Protein AF-A0A836UAB1-F1 (afdb_monomer)

Nearest PDB structures (foldseek):
  6e8r-assembly2_B  TM=7.193E-01  e=2.916E+00  Homo sapiens
  5w68-assembly1_A  TM=2.173E-01  e=2.007E+00  Escherichia coli O127:H6 str. E2348/69
  5zdh-assembly1_A  TM=1.529E-01  e=1.537E+00  Escherichia coli ETEC H10407

Foldseek 3Di:
DVVVVVVPPPPDPDDPQPPPPDPDDPPVVVVVLQPDQAAFDWDDPVSPDIDTDPPPDHLDGADDPPDQQNRHKAWDPWDDDPFKIKIKMKGWDDDPVDPPDTRIDIDIDIATVLGSAWDWDDPPDQKDKDKDQKDFQPQFFWKWWQKAAEPFKWKFKFWAANPPRHTDPLGHSVQWDIHHHGDGTPTIDRPPGHSNPRPDRITMMMIMIGDDVHIMTTRDMDTHHPPDD

pLDDT: mean 79.19, std 23.39, range [22.64, 98.62]

Sequence (229 aa):
VVLEHLRLREQFGVAIGTMQAVQHKAADMAIRMEGMRGFVAAMSRDGENFVYIEPGAEVIRRGASGEWDSDSIAPSVPLVDENEIKIYYSGYRFSRTKRIEGERACGLATVRLDGFTYMTVEDDRKQGSVTTIPVVRGDATELHVNASCVKGSRIDVELIDSKSGQTLPGFSREECTPITSDSLGHRVRWGKRALGDVPNASFQIHFHLANGREAPRLYSFGFRTANDK

Mean predicted aligned error: 1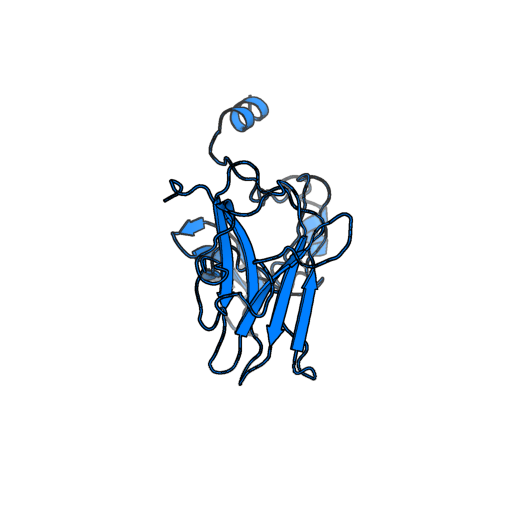0.61 Å

Radius of gyration: 21.73 Å; Cα contacts (8 Å, |Δi|>4): 447; chains: 1; bounding box: 49×54×64 Å

Solvent-accessible surface area (backbone atoms only — not comparable to full-atom values): 13356 Å² total; per-residue (Å²): 110,72,73,59,61,67,71,69,65,91,80,65,101,60,94,69,74,79,88,74,83,75,95,80,60,85,74,67,50,65,73,53,54,83,70,59,67,53,42,67,50,66,49,49,92,81,80,76,62,72,46,67,51,63,84,88,48,54,79,47,67,47,40,59,93,87,37,55,24,34,67,40,72,49,71,52,78,73,40,81,54,97,66,30,31,40,30,42,26,41,22,28,22,75,41,94,86,40,98,87,50,58,47,74,51,75,52,76,48,76,41,51,56,70,45,93,55,63,51,62,49,58,92,92,49,63,59,40,70,53,67,52,69,74,44,70,54,77,83,31,34,39,39,30,32,20,31,40,20,43,75,73,8,29,40,28,51,25,37,26,34,69,85,79,72,40,68,38,88,74,28,35,49,89,42,23,60,65,44,50,49,70,42,77,58,44,72,54,32,23,72,95,41,43,51,57,71,51,89,60,59,53,30,19,50,35,41,39,38,32,45,36,85,47,62,25,37,45,40,48,70,49,73,33,44,95,79,73,124

Secondary structure (DSSP, 8-state):
-HHHHHHT----SS-----------TTTHHHHGGG--EE-EEE-SSSSS-EEESTT--SEEPPPTTSTTSSEEEE---EEETTEEEEEEEEEEE-SS-SS-EEEEEEEEEEETT-S--B---TT-SEEEEEPSPEE-TT--EEEEEEE--TT-EEEEEEE-TTT-PBPTT-STTTBPPB-S-EEEEE--BTTB-GGG-S-SEEEEEEEEE-SSS--EEEEEEEE-TT--

Structure (mmCIF, N/CA/C/O backbone):
data_AF-A0A836UAB1-F1
#
_entry.id   AF-A0A836UAB1-F1
#
loop_
_atom_site.group_PDB
_atom_site.id
_atom_site.type_symbol
_atom_site.label_atom_id
_atom_site.label_alt_id
_atom_site.label_comp_id
_atom_site.label_asym_id
_atom_site.label_entity_id
_atom_site.label_seq_id
_atom_site.pdbx_PDB_ins_code
_atom_site.Cartn_x
_atom_site.Cartn_y
_atom_site.Cartn_z
_atom_site.occupancy
_atom_site.B_iso_or_equiv
_atom_site.auth_seq_id
_atom_site.auth_comp_id
_atom_site.auth_asym_id
_atom_site.auth_atom_id
_atom_site.pdbx_PDB_model_num
ATOM 1 N N . VAL A 1 1 ? 7.643 33.790 -13.554 1.00 41.16 1 VAL A N 1
ATOM 2 C CA . VAL A 1 1 ? 6.629 33.266 -14.501 1.00 41.16 1 VAL A CA 1
ATOM 3 C C . VAL A 1 1 ? 6.458 31.748 -14.383 1.00 41.16 1 VAL A C 1
ATOM 5 O O . VAL A 1 1 ? 5.354 31.324 -14.090 1.00 41.16 1 VAL A O 1
ATOM 8 N N . VAL A 1 2 ? 7.516 30.923 -14.477 1.00 28.17 2 VAL A N 1
ATOM 9 C CA . VAL A 1 2 ? 7.407 29.453 -14.265 1.00 28.17 2 VAL A CA 1
ATOM 10 C C . VAL A 1 2 ? 7.064 29.078 -12.811 1.00 28.17 2 VAL A C 1
ATOM 12 O O . VAL A 1 2 ? 6.201 28.237 -12.585 1.00 28.17 2 VAL A O 1
ATOM 15 N N . LEU A 1 3 ? 7.661 29.760 -11.823 1.00 28.00 3 LEU A N 1
ATOM 16 C CA . LEU A 1 3 ? 7.366 29.529 -10.398 1.00 28.00 3 LEU A CA 1
ATOM 17 C C . LEU A 1 3 ? 5.927 29.901 -9.990 1.00 28.00 3 LEU A C 1
ATOM 19 O O . LEU A 1 3 ? 5.364 29.270 -9.103 1.00 28.00 3 LEU A O 1
ATOM 23 N N . GLU A 1 4 ? 5.317 30.901 -10.635 1.00 26.64 4 GLU A N 1
ATOM 24 C CA . GLU A 1 4 ? 3.911 31.258 -10.378 1.00 26.64 4 GLU A CA 1
ATOM 25 C C . GLU A 1 4 ? 2.939 30.270 -11.024 1.00 26.64 4 GLU A C 1
ATOM 27 O O . GLU A 1 4 ? 1.881 29.999 -10.464 1.00 26.64 4 GLU A O 1
ATOM 32 N N . HIS A 1 5 ? 3.315 29.665 -12.155 1.00 29.92 5 HIS A N 1
ATOM 33 C CA . HIS A 1 5 ? 2.482 28.670 -12.829 1.00 29.92 5 HIS A CA 1
ATOM 34 C C . HIS A 1 5 ? 2.371 27.355 -12.035 1.00 29.92 5 HIS A C 1
ATOM 36 O O . HIS A 1 5 ? 1.349 26.677 -12.107 1.00 29.92 5 HIS A O 1
ATOM 42 N N . LEU A 1 6 ? 3.390 27.019 -11.232 1.00 31.11 6 LEU A N 1
ATOM 43 C CA . LEU A 1 6 ? 3.369 25.867 -10.319 1.00 31.11 6 LEU A CA 1
ATOM 44 C C . LEU A 1 6 ? 2.514 26.110 -9.067 1.00 31.11 6 LEU A C 1
ATOM 46 O O . LEU A 1 6 ? 1.975 25.162 -8.508 1.00 31.11 6 LEU A O 1
ATOM 50 N N . ARG A 1 7 ? 2.344 27.371 -8.646 1.00 28.53 7 ARG A N 1
ATOM 51 C CA . ARG A 1 7 ? 1.550 27.736 -7.459 1.00 28.53 7 ARG A CA 1
ATOM 52 C C . ARG A 1 7 ? 0.036 27.678 -7.675 1.00 28.53 7 ARG A C 1
ATOM 54 O O . ARG A 1 7 ? -0.698 27.650 -6.698 1.00 28.53 7 ARG A O 1
ATOM 61 N N . LEU A 1 8 ? -0.425 27.677 -8.927 1.00 27.53 8 LEU A N 1
ATOM 62 C CA . LEU A 1 8 ? -1.844 27.807 -9.288 1.00 27.53 8 LEU A CA 1
ATOM 63 C C . LEU A 1 8 ? -2.537 26.487 -9.656 1.00 27.53 8 LEU A C 1
ATOM 65 O O . LEU A 1 8 ? -3.724 26.498 -9.971 1.00 27.53 8 LEU A O 1
ATOM 69 N N . ARG A 1 9 ? -1.844 25.342 -9.612 1.00 27.33 9 ARG A N 1
ATOM 70 C CA . ARG A 1 9 ? -2.498 24.035 -9.769 1.00 27.33 9 ARG A CA 1
ATOM 71 C C . ARG A 1 9 ? -2.871 23.457 -8.407 1.00 27.33 9 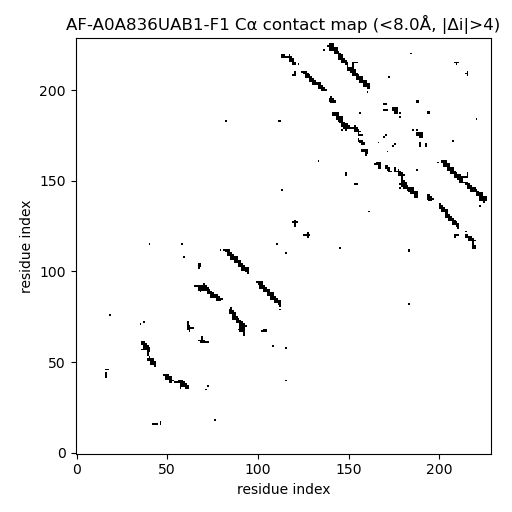ARG A C 1
ATOM 73 O O . ARG A 1 9 ? -2.182 22.586 -7.885 1.00 27.33 9 ARG A O 1
ATOM 80 N N . GLU A 1 10 ? -4.003 23.907 -7.870 1.00 31.11 10 GLU A N 1
ATOM 81 C CA . GLU A 1 10 ? -4.783 23.150 -6.880 1.00 31.11 10 GLU A CA 1
ATOM 82 C C . GLU A 1 10 ? -5.343 21.875 -7.538 1.00 31.11 10 GLU A C 1
ATOM 84 O O . GLU A 1 10 ? -6.523 21.791 -7.864 1.00 31.11 10 GLU A O 1
ATOM 89 N N . GLN A 1 11 ? -4.485 20.892 -7.823 1.00 29.98 11 GLN A N 1
ATOM 90 C CA . GLN A 1 11 ? -4.919 19.626 -8.428 1.00 29.98 11 GLN A CA 1
ATOM 91 C C . GLN A 1 11 ? -4.662 18.403 -7.542 1.00 29.98 11 GLN A C 1
ATOM 93 O O . GLN A 1 11 ? -5.080 17.307 -7.893 1.00 29.98 11 GLN A O 1
ATOM 98 N N . PHE A 1 12 ? -4.051 18.577 -6.366 1.00 28.56 12 PHE A N 1
ATOM 99 C CA . PHE A 1 12 ? -3.804 17.481 -5.432 1.00 28.56 12 PHE A CA 1
ATOM 100 C C . PHE A 1 12 ? -4.002 17.955 -3.988 1.00 28.56 12 PHE A C 1
ATOM 102 O O . PHE A 1 12 ? -3.128 18.584 -3.400 1.00 28.56 12 PHE A O 1
ATOM 109 N N . GLY A 1 13 ? -5.167 17.645 -3.413 1.00 25.42 13 GLY A N 1
ATOM 110 C CA . GLY A 1 13 ? -5.468 17.831 -1.985 1.00 25.42 13 GLY A CA 1
ATOM 111 C C . GLY A 1 13 ? -4.836 16.773 -1.070 1.00 25.42 13 GLY A C 1
ATOM 112 O O . GLY A 1 13 ? -5.111 16.751 0.123 1.00 25.42 13 GLY A O 1
ATOM 113 N N . VAL A 1 14 ? -3.989 15.892 -1.610 1.00 29.84 14 VAL A N 1
ATOM 114 C CA . VAL A 1 14 ? -3.218 14.891 -0.865 1.00 29.84 14 VAL A CA 1
ATOM 115 C C . VAL A 1 14 ? -1.846 14.797 -1.524 1.00 29.84 14 VAL A C 1
ATOM 117 O O . VAL A 1 14 ? -1.751 14.640 -2.741 1.00 29.84 14 VAL A O 1
ATOM 120 N N . ALA A 1 15 ? -0.777 14.931 -0.738 1.00 22.64 15 ALA A N 1
ATOM 121 C CA . ALA A 1 15 ? 0.592 14.849 -1.229 1.00 22.64 15 ALA A CA 1
ATOM 122 C C . ALA A 1 15 ? 0.911 13.419 -1.698 1.00 22.64 15 ALA A C 1
ATOM 124 O O . ALA A 1 15 ? 1.360 12.581 -0.921 1.00 22.64 15 ALA A O 1
ATOM 125 N N . ILE A 1 16 ? 0.698 13.148 -2.985 1.00 32.75 16 ILE A N 1
ATOM 126 C CA . ILE A 1 16 ? 1.397 12.080 -3.697 1.00 32.75 16 ILE A CA 1
ATOM 127 C C . ILE A 1 16 ? 2.640 12.743 -4.284 1.00 32.75 16 ILE A C 1
ATOM 129 O O . ILE A 1 16 ? 2.533 13.647 -5.112 1.00 32.75 16 ILE A O 1
ATOM 133 N N . GLY A 1 17 ? 3.812 12.353 -3.776 1.00 28.09 17 GLY A N 1
ATOM 134 C CA . GLY A 1 17 ? 5.100 12.944 -4.126 1.00 28.09 17 GLY A CA 1
ATOM 135 C C . GLY A 1 17 ? 5.254 13.112 -5.635 1.00 28.09 17 GLY A C 1
ATOM 136 O O . GLY A 1 17 ? 5.236 12.145 -6.394 1.00 28.09 17 GLY A O 1
ATOM 137 N N . THR A 1 18 ? 5.397 14.359 -6.075 1.00 30.39 18 THR A N 1
ATOM 138 C CA . THR A 1 18 ? 5.663 14.697 -7.468 1.00 30.39 18 THR A CA 1
ATOM 139 C C . THR A 1 18 ? 6.991 14.079 -7.883 1.00 30.39 18 THR A C 1
ATOM 141 O O . THR A 1 18 ? 8.057 14.518 -7.451 1.00 30.39 18 THR A O 1
ATOM 144 N N . MET A 1 19 ? 6.935 13.070 -8.748 1.00 35.69 19 MET A N 1
ATOM 145 C CA . MET A 1 19 ? 8.097 12.502 -9.425 1.00 35.69 19 MET A CA 1
ATOM 146 C C . MET A 1 19 ? 8.583 13.499 -10.496 1.00 35.69 19 MET A C 1
ATOM 148 O O . MET A 1 19 ? 8.373 13.313 -11.690 1.00 35.69 19 MET A O 1
ATOM 152 N N . GLN A 1 20 ? 9.196 14.606 -10.067 1.00 28.48 20 GLN A N 1
ATOM 153 C CA . GLN A 1 20 ? 9.968 15.508 -10.926 1.00 28.48 20 GLN A CA 1
ATOM 154 C C . GLN A 1 20 ? 11.458 15.254 -10.689 1.00 28.48 20 GLN A C 1
ATOM 156 O O . GLN A 1 20 ? 12.123 15.926 -9.904 1.00 28.48 20 GLN A O 1
ATOM 161 N N . ALA A 1 21 ? 11.997 14.261 -11.393 1.00 32.16 21 ALA A N 1
ATOM 162 C CA . ALA A 1 21 ? 13.435 14.074 -11.498 1.00 32.16 21 ALA A CA 1
ATOM 163 C C . ALA A 1 21 ? 14.036 15.189 -12.378 1.00 32.16 21 ALA A C 1
ATOM 165 O O . ALA A 1 21 ? 14.015 15.126 -13.602 1.00 32.16 21 ALA A O 1
ATOM 166 N N . VAL A 1 22 ? 14.506 16.244 -11.710 1.00 28.28 22 VAL A N 1
ATOM 167 C CA . VAL A 1 22 ? 15.706 17.050 -11.998 1.00 28.28 22 VAL A CA 1
ATOM 168 C C . VAL A 1 22 ? 16.106 17.167 -13.480 1.00 28.28 22 VAL A C 1
ATOM 170 O O . VAL A 1 22 ? 16.856 16.355 -14.014 1.00 28.28 22 VAL A O 1
ATOM 173 N N . GLN A 1 23 ? 15.723 18.278 -14.115 1.00 26.09 23 GLN A N 1
ATOM 174 C CA . GLN A 1 23 ? 16.157 18.662 -15.467 1.00 26.09 23 GLN A CA 1
ATOM 175 C C . GLN A 1 23 ? 17.509 19.417 -15.500 1.00 26.09 23 GLN A C 1
ATOM 177 O O . GLN A 1 23 ? 17.819 20.096 -16.475 1.00 26.09 23 GLN A O 1
ATOM 182 N N . HIS A 1 24 ? 18.352 19.314 -14.466 1.00 26.22 24 HIS A N 1
ATOM 183 C CA . HIS A 1 24 ? 19.631 20.034 -14.419 1.00 26.22 24 HIS A CA 1
ATOM 184 C C . HIS A 1 24 ? 20.800 19.153 -13.969 1.00 26.22 24 HIS A C 1
ATOM 186 O O . HIS A 1 24 ? 21.141 19.123 -12.792 1.00 26.22 24 HIS A O 1
ATOM 192 N N . LYS A 1 25 ? 21.423 18.469 -14.941 1.00 26.11 25 LYS A N 1
ATOM 193 C CA . LYS A 1 25 ? 22.886 18.337 -15.155 1.00 26.11 25 LYS A CA 1
ATOM 194 C C . LYS A 1 25 ? 23.148 17.276 -16.234 1.00 26.11 25 LYS A C 1
ATOM 196 O O . LYS A 1 25 ? 23.462 16.125 -15.954 1.00 26.11 25 LYS A O 1
ATOM 201 N N . ALA A 1 26 ? 23.033 17.687 -17.495 1.00 26.45 26 ALA A N 1
ATOM 202 C CA . ALA A 1 26 ? 23.191 16.814 -18.662 1.00 26.45 26 ALA A CA 1
ATOM 203 C C . ALA A 1 26 ? 24.612 16.229 -18.851 1.00 26.45 26 ALA A C 1
ATOM 205 O O . ALA A 1 26 ? 24.790 15.348 -19.683 1.00 26.45 26 ALA A O 1
ATOM 206 N N . ALA A 1 27 ? 25.616 16.674 -18.085 1.00 23.11 27 ALA A N 1
ATOM 207 C CA . ALA A 1 27 ? 26.994 16.189 -18.210 1.00 23.11 27 ALA A CA 1
ATOM 208 C C . ALA A 1 27 ? 27.331 15.005 -17.274 1.00 23.11 27 ALA A C 1
ATOM 210 O O . ALA A 1 27 ? 28.049 14.103 -17.690 1.00 23.11 27 ALA A O 1
ATOM 211 N N . ASP A 1 28 ? 26.758 14.939 -16.064 1.00 24.94 28 ASP A N 1
ATOM 212 C CA . ASP A 1 28 ? 27.013 13.829 -15.119 1.00 24.94 28 ASP A CA 1
ATOM 213 C C . ASP A 1 28 ? 26.160 12.577 -15.422 1.00 24.94 28 ASP A C 1
ATOM 215 O O . ASP A 1 28 ? 26.508 11.462 -15.031 1.00 24.94 28 ASP A O 1
ATOM 219 N N . MET A 1 29 ? 25.048 12.730 -16.154 1.00 28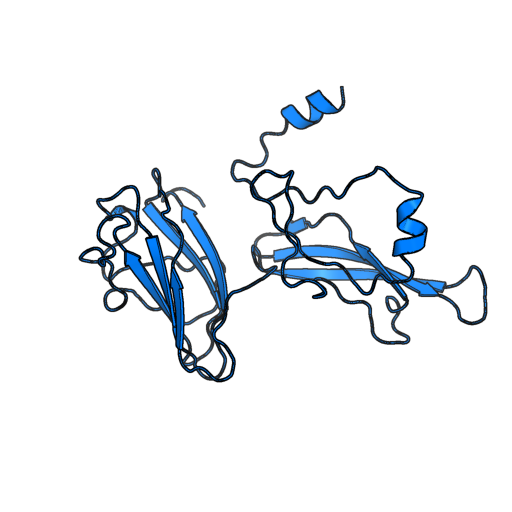.94 29 MET A N 1
ATOM 220 C CA . MET A 1 29 ? 24.185 11.613 -16.573 1.00 28.94 29 MET A CA 1
ATOM 221 C C . MET A 1 29 ? 24.860 10.676 -17.583 1.00 28.94 29 MET A C 1
ATOM 223 O O . MET A 1 29 ? 24.577 9.481 -17.569 1.00 28.94 29 MET A O 1
ATOM 227 N N . ALA A 1 30 ? 25.771 11.181 -18.420 1.00 25.39 30 ALA A N 1
ATOM 228 C CA . ALA A 1 30 ? 26.419 10.378 -19.458 1.00 25.39 30 ALA A CA 1
ATOM 229 C C . ALA A 1 30 ? 27.328 9.277 -18.877 1.00 25.39 30 ALA A C 1
ATOM 231 O O . ALA A 1 30 ? 27.351 8.170 -19.400 1.00 25.39 30 ALA A O 1
ATOM 232 N N . ILE A 1 31 ? 28.009 9.543 -17.754 1.00 25.81 31 ILE A N 1
ATOM 233 C CA . ILE A 1 31 ? 28.887 8.566 -17.079 1.00 25.81 31 ILE A CA 1
ATOM 234 C C . ILE A 1 31 ? 28.069 7.585 -16.216 1.00 25.81 31 ILE A C 1
ATOM 236 O O . ILE A 1 31 ? 28.457 6.437 -16.024 1.00 25.81 31 ILE A O 1
ATOM 240 N N . ARG A 1 32 ? 26.890 7.997 -15.726 1.00 29.72 32 ARG A N 1
ATOM 241 C CA . ARG A 1 32 ? 25.986 7.139 -14.934 1.00 29.72 32 ARG A CA 1
ATOM 242 C C . ARG A 1 32 ? 25.094 6.220 -15.780 1.00 29.72 32 ARG A C 1
ATOM 244 O O . ARG A 1 32 ? 24.622 5.210 -15.263 1.00 29.72 32 ARG A O 1
ATOM 251 N N . MET A 1 33 ? 24.881 6.540 -17.058 1.00 34.22 33 MET A N 1
ATOM 252 C CA . MET A 1 33 ? 24.067 5.738 -17.984 1.00 34.22 33 MET A CA 1
ATOM 253 C C . MET A 1 33 ? 24.680 4.370 -18.314 1.00 34.22 33 MET A C 1
ATOM 255 O O . MET A 1 33 ? 23.926 3.422 -18.517 1.00 34.22 33 MET A O 1
ATOM 259 N N . GLU A 1 34 ? 26.009 4.218 -18.291 1.00 32.50 34 GLU A N 1
ATOM 260 C CA . GLU A 1 34 ? 26.671 2.926 -18.563 1.00 32.50 34 GLU A CA 1
ATOM 261 C C . GLU A 1 34 ? 26.379 1.847 -17.497 1.00 32.50 34 GLU A C 1
ATOM 263 O O . GLU A 1 34 ? 26.563 0.658 -17.753 1.00 32.50 34 GLU A O 1
ATOM 268 N N . GLY A 1 35 ? 25.869 2.237 -16.321 1.00 40.22 35 GLY A N 1
ATOM 269 C CA . GLY A 1 35 ? 25.492 1.332 -15.229 1.00 40.22 35 GLY A CA 1
ATOM 270 C C . GLY A 1 35 ? 23.990 1.248 -14.937 1.00 40.22 35 GLY A C 1
ATOM 271 O O . GLY A 1 35 ? 23.605 0.542 -14.004 1.00 40.22 35 GLY A O 1
ATOM 272 N N . MET A 1 36 ? 23.134 1.956 -15.683 1.00 50.91 36 MET A N 1
ATOM 273 C CA . MET A 1 36 ? 21.687 1.945 -15.443 1.00 50.91 36 MET A CA 1
ATOM 274 C C . MET A 1 36 ? 21.066 0.617 -15.897 1.00 50.91 36 MET A C 1
ATOM 276 O O . MET A 1 36 ? 20.987 0.306 -17.089 1.00 50.91 36 MET A O 1
ATOM 280 N N . ARG A 1 37 ? 20.625 -0.181 -14.922 1.00 55.53 37 ARG A N 1
ATOM 281 C CA . ARG A 1 37 ? 20.004 -1.493 -15.152 1.00 55.53 37 ARG A CA 1
ATOM 282 C C . ARG A 1 37 ? 18.463 -1.434 -15.210 1.00 55.53 37 ARG A C 1
ATOM 284 O O . ARG A 1 37 ? 17.867 -2.220 -15.937 1.00 55.53 37 ARG A O 1
ATOM 291 N N . GLY A 1 38 ? 17.842 -0.408 -14.615 1.00 60.00 38 GLY A N 1
ATOM 292 C CA . GLY A 1 38 ? 16.401 -0.132 -14.699 1.00 60.00 38 GLY A CA 1
ATOM 293 C C . GLY A 1 38 ? 15.983 1.130 -13.929 1.00 60.00 38 GLY A C 1
ATOM 294 O O . GLY A 1 38 ? 16.838 1.916 -13.508 1.00 60.00 38 GLY A O 1
ATOM 295 N N . PHE A 1 39 ? 14.674 1.337 -13.751 1.00 72.25 39 PHE A N 1
ATOM 296 C CA . PHE A 1 39 ? 14.121 2.439 -12.941 1.00 72.25 39 PHE A CA 1
ATOM 297 C C . PHE A 1 39 ? 13.979 2.037 -11.482 1.00 72.25 39 PHE A C 1
ATOM 299 O O . PHE A 1 39 ? 13.521 0.942 -11.218 1.00 72.25 39 PHE A O 1
ATOM 306 N N . VAL A 1 40 ? 14.318 2.913 -10.539 1.00 74.69 40 VAL A N 1
ATOM 307 C CA . VAL A 1 40 ? 14.286 2.622 -9.092 1.00 74.69 40 VAL A CA 1
ATOM 308 C C . VAL A 1 40 ? 13.269 3.509 -8.371 1.00 74.69 40 VAL A C 1
ATOM 310 O O . VAL A 1 40 ? 12.933 4.589 -8.860 1.00 74.69 40 VAL A O 1
ATOM 313 N N . ALA A 1 41 ? 12.796 3.076 -7.201 1.00 77.44 41 ALA A N 1
ATOM 314 C CA . ALA A 1 41 ? 11.876 3.845 -6.365 1.00 77.44 41 ALA A CA 1
ATOM 315 C C . ALA A 1 41 ? 12.617 4.625 -5.266 1.00 77.44 41 ALA A C 1
ATOM 317 O O . ALA A 1 41 ? 13.557 4.127 -4.644 1.00 77.44 41 ALA A O 1
ATOM 318 N N . ALA A 1 42 ? 12.158 5.844 -4.986 1.00 75.38 42 ALA A N 1
ATOM 319 C CA . ALA A 1 42 ? 12.591 6.635 -3.840 1.00 75.38 42 ALA A CA 1
ATOM 320 C C . ALA A 1 42 ? 11.395 7.368 -3.224 1.00 75.38 42 ALA A C 1
ATOM 322 O O . ALA A 1 42 ? 10.475 7.769 -3.936 1.00 75.38 42 ALA A O 1
ATOM 323 N N . MET A 1 43 ? 11.415 7.549 -1.906 1.00 72.75 43 MET A N 1
ATOM 324 C CA . MET A 1 43 ? 10.355 8.205 -1.141 1.00 72.75 43 MET A CA 1
ATOM 325 C C . MET A 1 43 ? 10.888 9.459 -0.454 1.00 72.75 43 MET A C 1
ATOM 327 O O . MET A 1 43 ? 12.005 9.467 0.062 1.00 72.75 43 MET A O 1
ATOM 331 N N . SER A 1 44 ? 10.055 10.494 -0.398 1.00 66.56 44 SER A N 1
ATOM 332 C CA . SER A 1 44 ? 10.286 11.707 0.379 1.00 66.56 44 SER A CA 1
ATOM 333 C C . SER A 1 44 ? 8.982 12.155 1.040 1.00 66.56 44 SER A C 1
ATOM 335 O O . SER A 1 44 ? 7.905 11.937 0.487 1.00 66.56 44 SER A O 1
ATOM 337 N N . ARG A 1 45 ? 9.078 12.762 2.229 1.00 69.62 45 ARG A N 1
ATOM 338 C CA . ARG A 1 45 ? 7.931 13.378 2.923 1.00 69.62 45 ARG A CA 1
ATOM 339 C C . ARG A 1 45 ? 7.859 14.891 2.730 1.00 69.62 45 ARG A C 1
ATOM 341 O O . ARG A 1 45 ? 6.793 15.462 2.910 1.00 69.62 45 ARG A O 1
ATOM 348 N N . ASP A 1 46 ? 8.984 15.522 2.411 1.00 73.44 46 ASP A N 1
ATOM 349 C CA . ASP A 1 46 ? 9.122 16.971 2.230 1.00 73.44 46 ASP A CA 1
ATOM 350 C C . ASP A 1 46 ? 9.320 17.365 0.758 1.00 73.44 46 ASP A C 1
ATOM 352 O O . ASP A 1 46 ? 9.276 18.543 0.424 1.00 73.44 46 ASP A O 1
ATOM 356 N N . GLY A 1 47 ? 9.508 16.387 -0.131 1.00 71.00 47 GLY A N 1
ATOM 357 C CA . GLY A 1 47 ? 9.822 16.615 -1.539 1.00 71.00 47 GLY A CA 1
ATOM 358 C C . GLY A 1 47 ? 11.268 17.055 -1.786 1.00 71.00 47 GLY A C 1
ATOM 359 O O . GLY A 1 47 ? 11.620 17.317 -2.934 1.00 71.00 47 GLY A O 1
ATOM 360 N N . GLU A 1 48 ? 12.106 17.113 -0.750 1.00 69.69 48 GLU A N 1
ATOM 361 C CA . GLU A 1 48 ? 13.497 17.574 -0.819 1.00 69.69 48 GLU A CA 1
ATOM 362 C C . GLU A 1 48 ? 14.475 16.443 -0.480 1.00 69.69 48 GLU A C 1
ATOM 364 O O . GLU A 1 48 ? 15.453 16.214 -1.193 1.00 69.69 48 GLU A O 1
ATOM 369 N N . ASN A 1 49 ? 14.186 15.688 0.581 1.00 72.50 49 ASN A N 1
ATOM 370 C CA . ASN A 1 49 ? 15.023 14.610 1.087 1.00 72.50 49 ASN A CA 1
ATOM 371 C C . ASN A 1 49 ? 14.452 13.256 0.663 1.00 72.50 49 ASN A C 1
ATOM 373 O O . ASN A 1 49 ? 13.396 12.835 1.141 1.00 72.50 49 ASN A O 1
ATOM 377 N N . PHE A 1 50 ? 15.160 12.567 -0.234 1.00 78.56 50 PHE A N 1
ATOM 378 C CA . PHE A 1 50 ? 14.738 11.285 -0.799 1.00 78.56 50 PHE A CA 1
ATOM 379 C C . PHE A 1 50 ? 15.551 10.116 -0.246 1.00 78.56 50 PHE A C 1
ATOM 381 O O . PHE A 1 50 ? 16.779 10.167 -0.179 1.00 78.56 50 PHE A O 1
ATOM 388 N N . VAL A 1 51 ? 14.855 9.028 0.079 1.00 73.25 51 VAL A N 1
ATOM 389 C CA . VAL A 1 51 ? 15.439 7.742 0.476 1.00 73.25 51 VAL A CA 1
ATOM 390 C C . VAL A 1 51 ? 15.046 6.689 -0.552 1.00 73.25 51 VAL A C 1
ATOM 392 O O . VAL A 1 51 ? 13.865 6.544 -0.865 1.00 73.25 51 VAL A O 1
ATOM 395 N N . TYR A 1 52 ? 16.025 5.954 -1.082 1.00 76.50 52 TYR A N 1
ATOM 396 C CA . TYR A 1 52 ? 15.758 4.841 -1.994 1.00 76.50 52 TYR A CA 1
ATOM 397 C C . TYR A 1 52 ? 15.030 3.708 -1.268 1.00 76.50 52 TYR A C 1
ATOM 399 O O . TYR A 1 52 ? 15.447 3.286 -0.188 1.00 76.50 52 TYR A O 1
ATOM 407 N N . ILE A 1 53 ? 13.963 3.210 -1.886 1.00 73.00 53 ILE A N 1
ATOM 408 C CA . ILE A 1 53 ? 13.237 2.024 -1.434 1.00 73.00 53 ILE A CA 1
ATOM 409 C C . ILE A 1 53 ? 13.887 0.820 -2.107 1.00 73.00 53 ILE A C 1
ATOM 411 O O . ILE A 1 53 ? 14.009 0.813 -3.328 1.00 73.00 53 ILE A O 1
ATOM 415 N N . GLU A 1 54 ? 14.342 -0.148 -1.306 1.00 73.25 54 GLU A N 1
ATOM 416 C CA . GLU A 1 54 ? 15.097 -1.327 -1.761 1.00 73.25 54 GLU A CA 1
ATOM 417 C C . GLU A 1 54 ? 16.207 -0.972 -2.771 1.00 73.25 54 GLU A C 1
ATOM 419 O O . GLU A 1 54 ? 16.079 -1.235 -3.968 1.00 73.25 54 GLU A O 1
ATOM 424 N N . PRO A 1 55 ? 17.312 -0.340 -2.327 1.00 74.44 55 PRO A N 1
ATOM 425 C CA . PRO A 1 55 ? 18.362 0.123 -3.230 1.00 74.44 55 PRO A CA 1
ATOM 426 C C . PRO A 1 55 ? 18.849 -0.977 -4.188 1.00 74.44 55 PRO A C 1
ATOM 428 O O . PRO A 1 55 ? 19.369 -2.004 -3.759 1.00 74.44 55 PRO A O 1
ATOM 431 N N . GLY A 1 56 ? 18.699 -0.736 -5.493 1.00 71.44 56 GLY A N 1
ATOM 432 C CA . GLY A 1 56 ? 19.055 -1.686 -6.554 1.00 71.44 56 GLY A CA 1
ATOM 433 C C . GLY A 1 56 ? 17.888 -2.521 -7.091 1.00 71.44 56 GLY A C 1
ATOM 434 O O . GLY A 1 56 ? 18.050 -3.157 -8.129 1.00 71.44 56 GLY A O 1
ATOM 435 N N . ALA A 1 57 ? 16.718 -2.488 -6.446 1.00 76.81 57 ALA A N 1
ATOM 436 C CA . ALA A 1 57 ? 15.493 -3.049 -6.996 1.00 76.81 57 ALA A CA 1
ATOM 437 C C . ALA A 1 57 ? 14.938 -2.152 -8.110 1.00 76.81 57 ALA A C 1
ATOM 439 O O . ALA A 1 57 ? 14.837 -0.929 -7.983 1.00 76.81 57 ALA A O 1
ATOM 440 N N . GLU A 1 58 ? 14.567 -2.783 -9.217 1.00 80.69 58 GLU A N 1
ATOM 441 C CA . GLU A 1 58 ? 14.062 -2.113 -10.408 1.00 80.69 58 GLU A CA 1
ATOM 442 C C . GLU A 1 58 ? 12.529 -2.189 -10.469 1.00 80.69 58 GLU A C 1
ATOM 444 O O . GLU A 1 58 ? 11.962 -3.279 -10.546 1.00 80.69 58 GLU A O 1
ATOM 449 N N . VAL A 1 59 ? 11.877 -1.025 -10.482 1.00 78.62 59 VAL A N 1
ATOM 450 C CA . VAL A 1 59 ? 10.440 -0.805 -10.719 1.00 78.62 59 VAL A CA 1
ATOM 451 C C . VAL A 1 59 ? 10.052 -1.211 -12.140 1.00 78.62 59 VAL A C 1
ATOM 453 O O . VAL A 1 59 ? 9.033 -1.860 -12.346 1.00 78.62 59 VAL A O 1
ATOM 456 N N . ILE A 1 60 ? 10.875 -0.847 -13.125 1.00 85.44 60 ILE A N 1
ATOM 457 C CA . ILE A 1 60 ? 10.770 -1.339 -14.502 1.00 85.44 60 ILE A CA 1
ATOM 458 C C . ILE A 1 60 ? 12.157 -1.836 -14.881 1.00 85.44 60 ILE A C 1
ATOM 460 O O . ILE A 1 60 ? 13.134 -1.078 -14.832 1.00 85.44 60 ILE A O 1
ATOM 464 N N . ARG A 1 61 ? 12.218 -3.120 -15.227 1.00 87.81 61 ARG A N 1
ATOM 465 C CA . ARG A 1 61 ? 13.442 -3.804 -15.634 1.00 87.81 61 ARG A CA 1
ATOM 466 C C . ARG A 1 61 ? 13.667 -3.630 -17.123 1.00 87.81 61 ARG A C 1
ATOM 468 O O . ARG A 1 61 ? 12.709 -3.521 -17.885 1.00 87.81 61 ARG A O 1
ATOM 475 N N . ARG A 1 62 ? 14.930 -3.649 -17.535 1.00 90.06 62 ARG A N 1
ATOM 476 C CA . ARG A 1 62 ? 15.272 -3.853 -18.946 1.00 90.06 62 ARG A CA 1
ATOM 477 C C . ARG A 1 62 ? 14.847 -5.248 -19.395 1.00 90.06 62 ARG A C 1
ATOM 479 O O . ARG A 1 62 ? 14.848 -6.187 -18.594 1.00 90.06 62 ARG A O 1
ATOM 486 N N . GLY A 1 63 ? 14.558 -5.369 -20.686 1.00 88.75 63 GLY A N 1
ATOM 487 C CA . GLY A 1 63 ? 14.329 -6.662 -21.309 1.00 88.75 63 GLY A CA 1
ATOM 488 C C . GLY A 1 63 ? 15.546 -7.580 -21.216 1.00 88.75 63 GLY A C 1
ATOM 489 O O . GLY A 1 63 ? 16.692 -7.144 -21.029 1.00 88.75 63 GLY A O 1
AT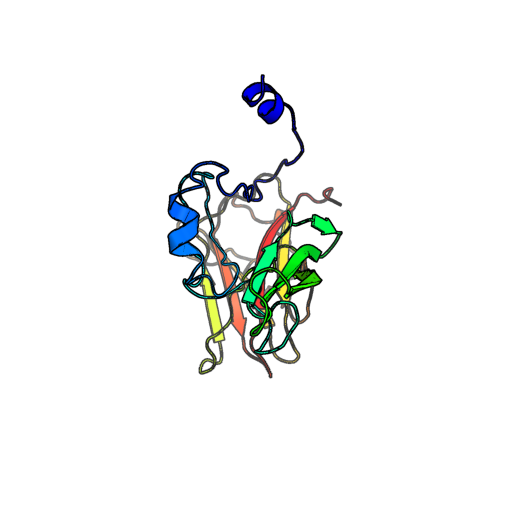OM 490 N N . ALA A 1 64 ? 15.302 -8.876 -21.367 1.00 91.19 64 ALA A N 1
ATOM 491 C CA . ALA A 1 64 ? 16.351 -9.877 -21.483 1.00 91.19 64 ALA A CA 1
ATOM 492 C C . ALA A 1 64 ? 17.236 -9.615 -22.716 1.00 91.19 64 ALA A C 1
ATOM 494 O O . ALA A 1 64 ? 16.881 -8.880 -23.637 1.00 91.19 64 ALA A O 1
ATOM 495 N N . SER A 1 65 ? 18.422 -10.230 -22.762 1.00 89.00 65 SER A N 1
ATOM 496 C CA . SER A 1 65 ? 19.347 -10.029 -23.885 1.00 89.00 65 SER A CA 1
ATOM 497 C C . SER A 1 65 ? 18.682 -10.358 -25.224 1.00 89.00 65 SER A C 1
ATOM 499 O O . SER A 1 65 ? 18.245 -11.485 -25.446 1.00 89.00 65 SER A O 1
ATOM 501 N N . GLY A 1 66 ? 18.655 -9.379 -26.130 1.00 86.62 66 GLY A N 1
ATOM 502 C CA . GLY A 1 66 ? 18.040 -9.527 -27.445 1.00 86.62 66 GLY A CA 1
ATOM 503 C C . GLY A 1 66 ? 16.593 -9.044 -27.524 1.00 86.62 66 GLY A C 1
ATOM 504 O O . GLY A 1 66 ? 16.081 -8.974 -28.636 1.00 86.62 66 GLY A O 1
ATOM 505 N N . GLU A 1 67 ? 15.957 -8.654 -26.424 1.00 91.75 67 GLU A N 1
ATOM 506 C CA . GLU A 1 67 ? 14.663 -7.963 -26.457 1.00 91.75 67 GLU A CA 1
ATOM 507 C C . GLU A 1 67 ? 14.824 -6.497 -26.894 1.00 91.75 67 GLU A C 1
ATOM 509 O O . GLU A 1 67 ? 15.903 -5.913 -26.801 1.00 91.75 67 GLU A O 1
ATOM 514 N N . TRP A 1 68 ? 13.762 -5.897 -27.430 1.00 91.69 68 TRP A N 1
ATOM 515 C CA . TRP A 1 68 ? 13.787 -4.558 -28.037 1.00 91.69 68 TRP A CA 1
ATOM 516 C C . TRP A 1 68 ? 14.148 -3.434 -27.045 1.00 91.69 68 TRP A C 1
ATOM 518 O O . TRP A 1 68 ? 14.605 -2.370 -27.457 1.00 91.69 68 TRP A O 1
ATOM 528 N N . ASP A 1 69 ? 13.973 -3.677 -25.748 1.00 91.19 69 ASP A N 1
ATOM 529 C CA . ASP A 1 69 ? 14.283 -2.800 -24.620 1.00 91.19 69 ASP A CA 1
ATOM 530 C C . ASP A 1 69 ? 15.469 -3.312 -23.778 1.00 91.19 69 ASP A C 1
ATOM 532 O O . ASP A 1 69 ? 15.648 -2.919 -22.620 1.00 91.19 69 ASP A O 1
ATOM 536 N N . SER A 1 70 ? 16.308 -4.184 -24.353 1.00 89.50 70 SER A N 1
ATOM 537 C CA . SER A 1 70 ? 17.376 -4.849 -23.609 1.00 89.50 70 SER A CA 1
ATOM 538 C C . SER A 1 70 ? 18.531 -3.944 -23.226 1.00 89.50 70 SER A C 1
ATOM 540 O O . SER A 1 70 ? 19.236 -4.287 -22.284 1.00 89.50 70 SER A O 1
ATOM 542 N N . ASP A 1 71 ? 18.779 -2.832 -23.927 1.00 86.06 71 ASP A N 1
ATOM 543 C CA . ASP A 1 71 ? 19.988 -2.021 -23.722 1.00 86.06 71 ASP A CA 1
ATOM 544 C C . ASP A 1 71 ? 19.729 -0.713 -22.976 1.00 86.06 71 ASP A C 1
ATOM 546 O O . ASP A 1 71 ? 20.556 -0.284 -22.171 1.00 86.06 71 ASP A O 1
ATOM 550 N N . SER A 1 72 ? 18.582 -0.085 -23.215 1.00 86.06 72 SER A N 1
ATOM 551 C CA . SER A 1 72 ? 18.162 1.129 -22.521 1.00 86.06 72 SER A CA 1
ATOM 552 C C . SER A 1 72 ? 16.645 1.225 -22.498 1.00 86.06 72 SER A C 1
ATOM 554 O O . SER A 1 72 ? 15.977 0.855 -23.461 1.00 86.06 72 SER A O 1
ATOM 556 N N . ILE A 1 73 ? 16.121 1.768 -21.403 1.00 87.94 73 ILE A N 1
ATOM 557 C CA . ILE A 1 73 ? 14.723 2.164 -21.262 1.00 87.94 73 ILE A CA 1
ATOM 558 C C . ILE A 1 73 ? 14.650 3.610 -20.766 1.00 87.94 73 ILE A C 1
ATOM 560 O O . ILE A 1 73 ? 15.553 4.068 -20.064 1.00 87.94 73 ILE A O 1
ATOM 564 N N . ALA A 1 74 ? 13.585 4.327 -21.126 1.00 86.00 74 ALA A N 1
ATOM 565 C CA . ALA A 1 74 ? 13.273 5.679 -20.653 1.00 86.00 74 ALA A CA 1
ATOM 566 C C . ALA A 1 74 ? 11.756 5.816 -20.433 1.00 86.00 74 ALA A C 1
ATOM 568 O O . ALA A 1 74 ? 11.009 5.594 -21.392 1.00 86.00 74 ALA A O 1
ATOM 569 N N . PRO A 1 75 ? 11.272 6.164 -19.223 1.00 85.56 75 PRO A N 1
ATOM 570 C CA . PRO A 1 75 ? 9.860 6.145 -18.896 1.00 85.56 75 PRO A CA 1
ATOM 571 C C . PRO A 1 75 ? 9.229 7.513 -19.181 1.00 85.56 75 PRO A C 1
ATOM 573 O O . PRO A 1 75 ? 9.878 8.561 -19.137 1.00 85.56 75 PRO A O 1
ATOM 576 N N . SER A 1 76 ? 7.935 7.514 -19.452 1.00 85.31 76 SER A N 1
ATOM 577 C CA . SER A 1 76 ? 7.120 8.717 -19.442 1.00 85.31 76 SER A CA 1
ATOM 578 C C . SER A 1 76 ? 6.812 9.136 -18.008 1.00 85.31 76 SER A C 1
ATOM 580 O O . SER A 1 76 ? 7.105 8.435 -17.037 1.00 85.31 76 SER A O 1
ATOM 582 N N . VAL A 1 77 ? 6.130 10.272 -17.878 1.00 84.56 77 VAL A N 1
ATOM 583 C CA . VAL A 1 77 ? 5.395 10.577 -16.651 1.00 84.56 77 VAL A CA 1
ATOM 584 C C . VAL A 1 77 ? 4.369 9.461 -16.378 1.00 84.56 77 VAL A C 1
ATOM 586 O O . VAL A 1 77 ? 3.705 9.026 -17.328 1.00 84.56 77 VAL A O 1
ATOM 589 N N . PRO A 1 78 ? 4.245 8.969 -15.132 1.00 85.12 78 PRO A N 1
ATOM 590 C CA . PRO A 1 78 ? 3.195 8.027 -14.768 1.00 85.12 78 PRO A CA 1
ATOM 591 C C . PRO A 1 78 ? 1.807 8.653 -14.934 1.00 85.12 78 PRO A C 1
ATOM 593 O O . PRO A 1 78 ? 1.601 9.823 -14.608 1.00 85.12 78 PRO A O 1
ATOM 596 N N . LEU A 1 79 ? 0.853 7.864 -15.419 1.00 86.31 79 LEU A N 1
ATOM 597 C CA . LEU A 1 79 ? -0.541 8.255 -15.598 1.00 86.31 79 LEU A CA 1
ATOM 598 C C . LEU A 1 79 ? -1.413 7.421 -14.669 1.00 86.31 79 LEU A C 1
ATOM 600 O O . LEU A 1 79 ? -1.414 6.197 -14.766 1.00 86.31 79 LEU A O 1
ATOM 604 N N . VAL A 1 80 ? -2.147 8.078 -13.776 1.00 85.75 80 VAL A N 1
ATOM 605 C CA . VAL A 1 80 ? -3.148 7.407 -12.941 1.00 85.75 80 VAL A CA 1
ATOM 606 C C . VAL A 1 80 ? -4.389 7.161 -13.792 1.00 85.75 80 VAL A C 1
ATOM 608 O O . VAL A 1 80 ? -4.949 8.105 -14.348 1.00 85.75 80 VAL A O 1
ATOM 611 N N . ASP A 1 81 ? -4.792 5.901 -13.898 1.00 85.38 81 ASP A N 1
ATOM 612 C CA . ASP A 1 81 ? -5.971 5.453 -14.628 1.00 85.38 81 ASP A CA 1
ATOM 613 C C . ASP A 1 81 ? -6.807 4.554 -13.717 1.00 85.38 81 ASP A C 1
ATOM 615 O O . ASP A 1 81 ? -6.510 3.371 -13.544 1.00 85.38 81 ASP A O 1
ATOM 619 N N . GLU A 1 82 ? -7.812 5.160 -13.084 1.00 88.56 82 GLU A N 1
ATOM 620 C CA . GLU A 1 82 ? -8.684 4.561 -12.068 1.00 88.56 82 GLU A CA 1
ATOM 621 C C . GLU A 1 82 ? -7.913 3.843 -10.945 1.00 88.56 82 GLU A C 1
ATOM 623 O O . GLU A 1 82 ? -7.566 4.432 -9.924 1.00 88.56 82 GLU A O 1
ATOM 628 N N . ASN A 1 83 ? -7.654 2.556 -11.153 1.00 89.62 83 ASN A N 1
ATOM 629 C CA . ASN A 1 83 ? -7.147 1.592 -10.188 1.00 89.62 83 ASN A CA 1
ATOM 630 C C . ASN A 1 83 ? -5.678 1.215 -10.444 1.00 89.62 83 ASN A C 1
ATOM 632 O O . ASN A 1 83 ? -5.090 0.425 -9.700 1.00 89.62 83 ASN A O 1
ATOM 636 N N . GLU A 1 84 ? -5.070 1.776 -11.486 1.00 91.44 84 GLU A N 1
ATOM 637 C CA . GLU A 1 84 ? -3.711 1.473 -11.911 1.00 91.44 84 GLU A CA 1
ATOM 638 C C . GLU A 1 84 ? -2.934 2.746 -12.244 1.00 91.44 84 GLU A C 1
ATOM 640 O O . GLU A 1 84 ? -3.479 3.810 -12.527 1.00 91.44 84 GLU A O 1
ATOM 645 N N . ILE A 1 85 ? -1.615 2.623 -12.226 1.00 89.25 85 ILE A N 1
ATOM 646 C CA . ILE A 1 85 ? -0.681 3.619 -12.716 1.00 89.25 85 ILE A CA 1
ATOM 647 C C . ILE A 1 85 ? -0.014 3.028 -13.954 1.00 89.25 85 ILE A C 1
ATOM 649 O O . ILE A 1 85 ? 0.611 1.965 -13.909 1.00 89.25 85 ILE A O 1
ATOM 653 N N . L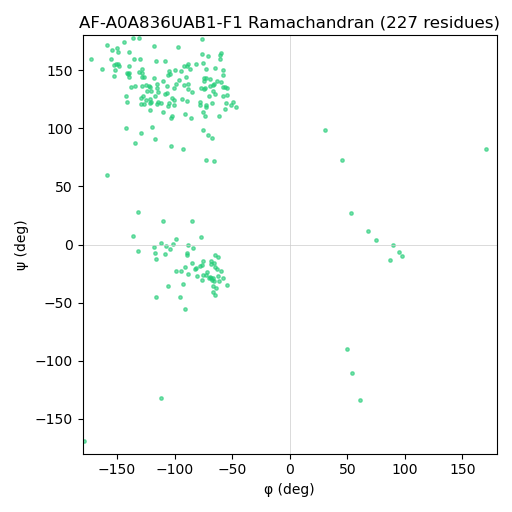YS A 1 86 ? -0.152 3.740 -15.066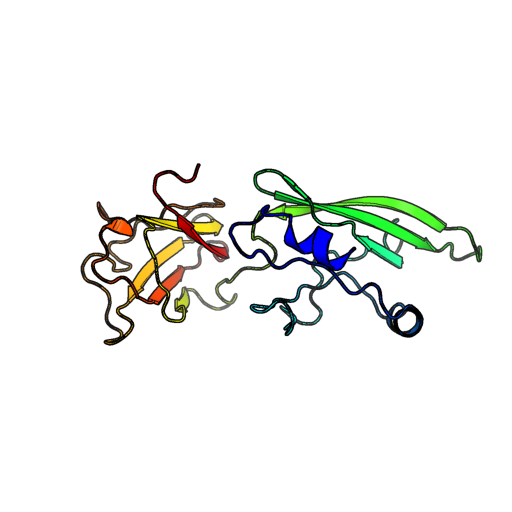 1.00 91.06 86 LYS A N 1
ATOM 654 C CA . LYS A 1 86 ? 0.382 3.395 -16.379 1.00 91.06 86 LYS A CA 1
ATOM 655 C C . LYS A 1 86 ? 1.648 4.195 -16.640 1.00 91.06 86 LYS A C 1
ATOM 657 O O . LYS A 1 86 ? 1.635 5.424 -16.600 1.00 91.06 86 LYS A O 1
ATOM 662 N N . ILE A 1 87 ? 2.740 3.503 -16.934 1.00 89.88 87 ILE A N 1
ATOM 663 C CA . ILE A 1 87 ? 4.022 4.105 -17.292 1.00 89.88 87 ILE A CA 1
ATOM 664 C C . ILE A 1 87 ? 4.360 3.630 -18.698 1.00 89.88 87 ILE A C 1
ATOM 666 O O . ILE A 1 87 ? 4.813 2.502 -18.902 1.00 89.88 87 ILE A O 1
ATOM 670 N N . TYR A 1 88 ? 4.119 4.490 -19.683 1.00 92.81 88 TYR A N 1
ATOM 671 C CA . TYR A 1 88 ? 4.630 4.247 -21.025 1.00 92.81 88 TYR A CA 1
ATOM 672 C C . TYR A 1 88 ? 6.143 4.413 -20.993 1.00 92.81 88 TYR A C 1
ATOM 674 O O . TYR A 1 88 ? 6.657 5.281 -20.295 1.00 92.81 88 TYR A O 1
ATOM 682 N N . TYR A 1 89 ? 6.884 3.601 -21.729 1.00 90.06 89 TYR A N 1
ATOM 683 C CA . TYR A 1 89 ? 8.331 3.749 -21.796 1.00 90.06 89 TYR A CA 1
ATOM 684 C C . TYR A 1 89 ? 8.826 3.487 -23.206 1.00 90.06 89 TYR A C 1
ATOM 686 O O . TYR A 1 89 ? 8.253 2.694 -23.948 1.00 90.06 89 TYR A O 1
ATOM 694 N N . SER A 1 90 ? 9.892 4.179 -23.582 1.00 91.25 90 SER A N 1
ATOM 695 C CA . SER A 1 90 ? 10.660 3.845 -24.776 1.00 91.25 90 SER A CA 1
ATOM 696 C C . SER A 1 90 ? 11.762 2.869 -24.402 1.00 91.25 90 SER A C 1
ATOM 698 O O . SER A 1 90 ? 12.336 2.960 -23.317 1.00 91.25 90 SER A O 1
ATOM 700 N N . GLY A 1 91 ? 12.041 1.944 -25.306 1.00 90.38 91 GLY A N 1
ATOM 701 C CA . GLY A 1 91 ? 13.088 0.947 -25.171 1.00 90.38 91 GLY A CA 1
ATOM 702 C C . GLY A 1 91 ? 13.978 0.964 -26.397 1.00 90.38 91 GLY A C 1
ATOM 703 O O . GLY A 1 91 ? 13.542 1.298 -27.506 1.00 90.38 91 GLY A O 1
ATOM 704 N N . TYR A 1 92 ? 15.244 0.657 -26.163 1.00 87.81 92 TYR A N 1
ATOM 705 C CA . TYR A 1 92 ? 16.262 0.649 -27.187 1.00 87.81 92 TYR A CA 1
ATOM 706 C C . TYR A 1 92 ? 17.128 -0.598 -27.097 1.00 87.81 92 TYR A C 1
ATOM 708 O O . TYR A 1 92 ? 17.616 -0.956 -26.020 1.00 87.81 92 TYR A O 1
ATOM 716 N N . ARG A 1 93 ? 17.390 -1.178 -28.267 1.00 88.31 93 ARG A N 1
ATOM 717 C CA . ARG A 1 93 ? 18.415 -2.196 -28.486 1.00 88.31 93 ARG A CA 1
ATOM 718 C C . ARG A 1 93 ? 19.393 -1.695 -29.544 1.00 88.31 93 ARG A C 1
ATOM 720 O O . ARG A 1 93 ? 19.012 -1.493 -30.699 1.00 88.31 93 ARG A O 1
ATOM 727 N N . PHE A 1 94 ? 20.656 -1.495 -29.173 1.00 83.19 94 PHE A N 1
ATOM 728 C CA . PHE A 1 94 ? 21.714 -1.082 -30.093 1.00 83.19 94 PHE A CA 1
ATOM 729 C C . PHE A 1 94 ? 21.975 -2.192 -31.116 1.00 83.19 94 PHE A C 1
ATOM 731 O O . PHE A 1 94 ? 22.075 -3.375 -30.778 1.00 83.19 94 PHE A O 1
ATOM 738 N N . SER A 1 95 ? 22.157 -1.824 -32.386 1.00 78.19 95 SER A N 1
ATOM 739 C CA . SER A 1 95 ? 22.723 -2.769 -33.343 1.00 78.19 95 SER A CA 1
ATOM 740 C C . SER A 1 95 ? 24.161 -3.093 -32.949 1.00 78.19 95 SER A C 1
ATOM 742 O O . SER A 1 95 ? 24.995 -2.205 -32.784 1.00 78.19 95 SER A O 1
ATOM 744 N N . ARG A 1 96 ? 24.488 -4.386 -32.869 1.00 71.88 96 ARG A N 1
ATOM 745 C CA . ARG A 1 96 ? 25.866 -4.843 -32.621 1.00 71.88 96 ARG A CA 1
ATOM 746 C C . ARG A 1 96 ? 26.812 -4.566 -33.792 1.00 71.88 96 ARG A C 1
ATOM 748 O O . ARG A 1 96 ? 28.023 -4.632 -33.618 1.00 71.88 96 ARG A O 1
ATOM 755 N N . THR A 1 97 ? 26.278 -4.291 -34.983 1.00 71.50 97 THR A N 1
ATOM 756 C CA . THR A 1 97 ? 27.059 -4.159 -36.225 1.00 71.50 97 THR A CA 1
ATOM 757 C C . THR A 1 97 ? 27.008 -2.763 -36.836 1.00 71.50 97 THR A C 1
ATOM 759 O O . THR A 1 97 ? 27.816 -2.457 -37.711 1.00 71.50 97 THR A O 1
ATOM 762 N N . LYS A 1 98 ? 26.101 -1.888 -36.385 1.00 60.78 98 LYS A N 1
ATOM 763 C CA . LYS A 1 98 ? 25.930 -0.538 -36.934 1.00 60.78 98 LYS A CA 1
ATOM 764 C C . LYS A 1 98 ? 25.937 0.509 -35.822 1.00 60.78 98 LYS A C 1
ATOM 766 O O . LYS A 1 98 ? 25.141 0.446 -34.898 1.00 60.78 98 LYS A O 1
ATOM 771 N N . ARG A 1 99 ? 26.803 1.519 -35.956 1.00 55.94 99 ARG A N 1
ATOM 772 C CA . ARG A 1 99 ? 27.045 2.568 -34.942 1.00 55.94 99 ARG A CA 1
ATOM 773 C C . ARG A 1 99 ? 25.851 3.493 -34.642 1.00 55.94 99 ARG A C 1
ATOM 775 O O . ARG A 1 99 ? 25.886 4.162 -33.618 1.00 55.94 99 ARG A O 1
ATOM 782 N N . ILE A 1 100 ? 24.846 3.582 -35.524 1.00 57.53 100 ILE A N 1
ATOM 783 C CA . ILE A 1 100 ? 23.745 4.574 -35.436 1.00 57.53 100 ILE A CA 1
ATOM 784 C C . ILE A 1 100 ? 22.350 3.929 -35.615 1.00 57.53 100 ILE A C 1
ATOM 786 O O . ILE A 1 100 ? 21.332 4.585 -35.426 1.00 57.53 100 ILE A O 1
ATOM 790 N N . GLU A 1 101 ? 22.273 2.633 -35.926 1.00 68.06 101 GLU A N 1
ATOM 791 C CA . GLU A 1 101 ? 20.996 1.919 -36.067 1.00 68.06 101 GLU A CA 1
ATOM 792 C C . GLU A 1 101 ? 20.732 1.034 -34.841 1.00 68.06 101 GLU A C 1
ATOM 794 O O . GLU A 1 101 ? 21.654 0.487 -34.238 1.00 68.06 101 GLU A O 1
ATOM 799 N N . GLY A 1 102 ? 19.465 0.883 -34.473 1.00 72.81 102 GLY A N 1
ATOM 800 C CA . GLY A 1 102 ? 19.015 0.048 -33.366 1.00 72.81 102 GLY A CA 1
ATOM 801 C C . GLY A 1 102 ? 17.496 -0.037 -33.351 1.00 72.81 102 GLY A C 1
ATOM 802 O O . GLY A 1 102 ? 16.816 0.789 -33.965 1.00 72.81 102 GLY A O 1
ATOM 803 N N . GLU A 1 103 ? 16.966 -1.056 -32.689 1.00 83.94 103 GLU A N 1
ATOM 804 C CA . GLU A 1 103 ? 15.524 -1.233 -32.564 1.00 83.94 103 GLU A CA 1
ATOM 805 C C . GLU A 1 103 ? 14.973 -0.267 -31.515 1.00 83.94 103 GLU A C 1
ATOM 807 O O . GLU A 1 103 ? 15.562 -0.092 -30.447 1.00 83.94 103 GLU A O 1
ATOM 812 N N . ARG A 1 104 ? 13.859 0.383 -31.855 1.00 86.56 104 ARG A N 1
ATOM 813 C CA . ARG A 1 104 ? 13.114 1.304 -30.997 1.00 86.56 104 ARG A CA 1
ATOM 814 C C . ARG A 1 104 ? 11.670 0.866 -30.978 1.00 86.56 104 ARG A C 1
ATOM 816 O O . ARG A 1 104 ? 11.056 0.758 -32.037 1.00 86.56 104 ARG A O 1
ATOM 823 N N . ALA A 1 105 ? 11.128 0.700 -29.787 1.00 91.75 105 ALA A N 1
ATOM 824 C CA . ALA A 1 105 ? 9.701 0.521 -29.598 1.00 91.75 105 ALA A CA 1
ATOM 825 C C . ALA A 1 105 ? 9.252 1.213 -28.307 1.00 91.75 105 ALA A C 1
ATOM 827 O O . ALA A 1 105 ? 10.061 1.783 -27.565 1.00 91.75 105 ALA A O 1
ATOM 828 N N . CYS A 1 106 ? 7.940 1.210 -28.093 1.00 93.88 106 CYS A N 1
ATOM 829 C CA . CYS A 1 106 ? 7.316 1.690 -26.874 1.00 93.88 106 CYS A CA 1
ATOM 830 C C . CYS A 1 106 ? 6.636 0.518 -26.170 1.00 93.88 106 CYS A C 1
ATOM 832 O O . CYS A 1 106 ? 5.967 -0.289 -26.815 1.00 93.88 106 CYS A O 1
ATOM 834 N N . GLY A 1 107 ? 6.779 0.469 -24.853 1.00 93.50 107 GLY A N 1
ATOM 835 C CA . GLY A 1 107 ? 6.113 -0.479 -23.975 1.00 93.50 107 GLY A CA 1
ATOM 836 C C . GLY A 1 107 ? 5.211 0.237 -22.980 1.00 93.50 107 GLY A C 1
ATOM 837 O O . GLY A 1 107 ? 5.230 1.466 -22.855 1.00 93.50 107 GLY A O 1
ATOM 838 N N . LEU A 1 108 ? 4.420 -0.553 -22.264 1.00 94.50 108 LEU A N 1
ATOM 839 C CA . LEU A 1 108 ? 3.590 -0.105 -21.157 1.00 94.50 108 LEU A CA 1
ATOM 840 C C . LEU A 1 108 ? 3.899 -0.979 -19.944 1.00 94.50 108 LEU A C 1
ATOM 842 O O . LEU A 1 108 ? 3.715 -2.192 -19.994 1.00 94.50 108 LEU A O 1
ATOM 846 N N . ALA A 1 109 ? 4.334 -0.348 -18.859 1.00 91.44 109 ALA A N 1
ATOM 847 C CA . ALA A 1 109 ? 4.362 -0.955 -17.540 1.00 91.44 109 ALA A CA 1
ATOM 848 C C . ALA A 1 109 ? 3.131 -0.494 -16.752 1.00 91.44 109 ALA A C 1
ATOM 850 O O . ALA A 1 109 ? 2.759 0.682 -16.790 1.00 91.44 109 ALA A O 1
ATOM 851 N N . THR A 1 110 ? 2.505 -1.418 -16.032 1.00 93.00 110 THR A N 1
ATOM 852 C CA . THR A 1 110 ? 1.344 -1.148 -15.179 1.00 93.00 110 THR A CA 1
ATOM 853 C C . THR A 1 110 ? 1.662 -1.544 -13.747 1.00 93.00 110 THR A C 1
ATOM 855 O O . THR A 1 110 ? 2.197 -2.625 -13.499 1.00 93.00 110 THR A O 1
ATOM 858 N N . VAL A 1 111 ? 1.301 -0.692 -12.796 1.00 90.06 111 VAL A N 1
ATOM 859 C CA . VAL A 1 111 ? 1.343 -1.003 -11.364 1.00 90.06 111 VAL A CA 1
ATOM 860 C C . VAL A 1 111 ? -0.016 -0.679 -10.756 1.00 90.06 111 VAL A C 1
ATOM 862 O O . VAL A 1 111 ? -0.662 0.275 -11.176 1.00 90.06 111 VAL A O 1
ATOM 865 N N . ARG A 1 112 ? -0.480 -1.465 -9.779 1.00 91.25 112 ARG A N 1
ATOM 866 C CA . ARG A 1 112 ? -1.712 -1.133 -9.042 1.00 91.25 112 ARG A CA 1
ATOM 867 C C . ARG A 1 112 ? -1.571 0.251 -8.391 1.00 91.25 112 ARG A C 1
ATOM 869 O O . ARG A 1 112 ? -0.459 0.643 -8.029 1.00 91.25 112 ARG A O 1
ATOM 876 N N . LEU A 1 113 ? -2.672 0.977 -8.212 1.00 86.25 113 LEU A N 1
ATOM 877 C CA . LEU A 1 113 ? -2.655 2.241 -7.473 1.00 86.25 113 LEU A CA 1
ATOM 878 C C . LEU A 1 113 ? -2.046 2.020 -6.076 1.00 86.25 113 LEU A C 1
ATOM 880 O O . LEU A 1 113 ? -2.334 1.009 -5.434 1.00 86.25 113 LEU A O 1
ATOM 884 N N . ASP A 1 114 ? -1.149 2.915 -5.654 1.00 84.88 114 ASP A N 1
ATOM 885 C CA . ASP A 1 114 ? -0.303 2.795 -4.452 1.00 84.88 114 ASP A CA 1
ATOM 886 C C . ASP A 1 114 ? 0.516 1.489 -4.354 1.00 84.88 114 ASP A C 1
ATOM 888 O O . ASP A 1 114 ? 0.844 1.013 -3.271 1.00 84.88 114 ASP A O 1
ATOM 892 N N . GLY A 1 115 ? 0.846 0.885 -5.497 1.00 87.31 115 GLY A N 1
ATOM 893 C CA . GLY A 1 115 ? 1.395 -0.466 -5.591 1.00 87.31 115 GLY A CA 1
ATOM 894 C C . GLY A 1 115 ? 2.900 -0.610 -5.748 1.00 87.31 115 GLY A C 1
ATOM 895 O O . GLY A 1 115 ? 3.360 -1.727 -5.977 1.00 87.31 115 GLY A O 1
ATOM 896 N N . PHE A 1 116 ? 3.662 0.486 -5.703 1.00 83.75 116 PHE A N 1
ATOM 897 C CA . PHE A 1 116 ? 5.100 0.472 -6.009 1.00 83.75 116 PHE A CA 1
ATOM 898 C C . PHE A 1 116 ? 5.924 -0.400 -5.054 1.00 83.75 116 PHE A C 1
ATOM 900 O O . PHE A 1 116 ? 6.981 -0.894 -5.433 1.00 83.75 116 PHE A O 1
ATOM 907 N N . THR A 1 117 ? 5.453 -0.585 -3.823 1.00 86.50 117 THR A N 1
ATOM 908 C CA . THR A 1 117 ? 6.054 -1.471 -2.825 1.00 86.50 117 THR A CA 1
ATOM 909 C C . THR A 1 117 ? 4.961 -2.028 -1.917 1.00 86.50 117 THR A C 1
ATOM 911 O O . THR A 1 117 ? 3.833 -1.533 -1.916 1.00 86.50 117 THR A O 1
ATOM 914 N N . TYR A 1 118 ? 5.280 -3.069 -1.156 1.00 91.31 118 TYR A N 1
ATOM 915 C CA . TYR A 1 118 ? 4.394 -3.641 -0.153 1.00 91.31 118 TYR A CA 1
ATOM 916 C C . TYR A 1 118 ? 5.196 -4.229 0.998 1.00 91.31 118 TYR A C 1
ATOM 918 O O . TYR A 1 118 ? 6.338 -4.653 0.839 1.00 91.31 118 TYR A O 1
ATOM 926 N N . MET A 1 119 ? 4.559 -4.319 2.158 1.00 91.56 119 MET A N 1
ATOM 927 C CA . MET A 1 119 ? 5.045 -5.111 3.277 1.00 91.56 119 MET A CA 1
ATOM 928 C C . MET A 1 119 ? 4.448 -6.516 3.203 1.00 91.56 119 MET A C 1
ATOM 930 O O . MET A 1 119 ? 3.259 -6.686 2.928 1.00 91.56 119 MET A O 1
ATOM 934 N N . THR A 1 120 ? 5.278 -7.520 3.457 1.00 94.44 120 THR A N 1
ATOM 935 C CA . THR A 1 120 ? 4.892 -8.933 3.514 1.00 94.44 120 THR A CA 1
ATOM 936 C C . THR A 1 120 ? 5.615 -9.615 4.672 1.00 94.44 120 THR A C 1
ATOM 938 O O . THR A 1 120 ? 6.564 -9.070 5.235 1.00 94.44 120 THR A O 1
ATOM 941 N N . VAL A 1 121 ? 5.153 -10.803 5.045 1.00 92.25 121 VAL A N 1
ATOM 942 C CA . VAL A 1 121 ? 5.863 -11.679 5.984 1.00 92.25 121 VAL A CA 1
ATOM 943 C C . VAL A 1 121 ? 7.067 -12.306 5.267 1.00 92.25 121 VAL A C 1
ATOM 945 O O . VAL A 1 121 ? 6.945 -12.674 4.100 1.00 92.25 121 VAL A O 1
ATOM 948 N N . GLU A 1 122 ? 8.205 -12.425 5.959 1.00 87.81 122 GLU A N 1
ATOM 949 C CA . GLU A 1 122 ? 9.393 -13.157 5.480 1.00 87.81 122 GLU A CA 1
ATOM 950 C C . GLU A 1 122 ? 9.049 -14.629 5.172 1.00 87.81 122 GLU A C 1
ATOM 952 O O . GLU A 1 122 ? 8.217 -15.228 5.859 1.00 87.81 122 GLU A O 1
ATOM 957 N N . ASP A 1 123 ? 9.691 -15.217 4.156 1.00 78.00 123 ASP A N 1
ATOM 958 C CA . ASP A 1 123 ? 9.330 -16.535 3.601 1.00 78.00 123 ASP A CA 1
ATOM 959 C C . ASP A 1 123 ? 9.363 -17.687 4.625 1.00 78.00 123 ASP A C 1
ATOM 961 O O . ASP A 1 123 ? 8.618 -18.661 4.501 1.00 78.00 123 ASP A O 1
ATOM 965 N N . ASP A 1 124 ? 10.207 -17.594 5.654 1.00 85.31 124 ASP A N 1
ATOM 966 C CA . ASP A 1 124 ? 10.373 -18.609 6.698 1.00 85.31 124 ASP A CA 1
ATOM 967 C C . ASP A 1 124 ? 9.431 -18.420 7.901 1.00 85.31 124 ASP A C 1
ATOM 969 O O . ASP A 1 124 ? 9.342 -19.291 8.777 1.00 85.31 124 ASP A O 1
ATOM 973 N N . ARG A 1 125 ? 8.680 -17.314 7.952 1.00 89.62 125 ARG A N 1
ATOM 974 C CA . ARG A 1 125 ? 7.759 -17.012 9.051 1.00 89.62 125 ARG A CA 1
ATOM 975 C C . ARG A 1 125 ? 6.321 -17.348 8.694 1.00 89.62 125 ARG A C 1
ATOM 977 O O . ARG A 1 125 ? 5.878 -17.273 7.557 1.00 89.62 125 ARG A O 1
ATOM 984 N N . LYS A 1 126 ? 5.536 -17.699 9.715 1.00 92.69 126 LYS A N 1
ATOM 985 C CA . LYS A 1 126 ? 4.084 -17.918 9.571 1.00 92.69 126 LYS A CA 1
ATOM 986 C C . LYS A 1 126 ? 3.269 -16.644 9.766 1.00 92.69 126 LYS A C 1
ATOM 988 O O . LYS A 1 126 ? 2.135 -16.570 9.302 1.00 92.69 126 LYS A O 1
ATOM 993 N N . GLN A 1 127 ? 3.811 -15.687 10.511 1.00 95.50 127 GLN A N 1
ATOM 994 C CA . GLN A 1 127 ? 3.141 -14.449 10.889 1.00 95.50 127 GLN A CA 1
ATOM 995 C C . GLN A 1 127 ? 4.169 -13.325 11.015 1.00 95.50 127 GLN A C 1
ATOM 997 O O . GLN A 1 127 ? 5.340 -13.573 11.312 1.00 95.50 127 GLN A O 1
ATOM 1002 N N . GLY A 1 128 ? 3.711 -12.096 10.822 1.00 94.50 128 GLY A N 1
ATOM 1003 C CA . GLY A 1 128 ? 4.480 -10.874 11.013 1.00 94.50 128 GLY A CA 1
ATOM 1004 C C . GLY A 1 128 ? 3.558 -9.733 11.419 1.00 94.50 128 GLY A C 1
ATOM 1005 O O . GLY A 1 128 ? 2.336 -9.860 11.371 1.00 94.50 128 GLY A O 1
ATOM 1006 N N . SER A 1 129 ? 4.128 -8.611 11.839 1.00 95.25 129 SER A N 1
ATOM 1007 C CA . SER A 1 129 ? 3.321 -7.442 12.168 1.00 95.25 129 SER A CA 1
ATOM 1008 C C . SER A 1 129 ? 4.092 -6.149 11.985 1.00 95.25 129 SER A C 1
ATOM 1010 O O . SER A 1 129 ? 5.314 -6.139 12.127 1.00 95.25 129 SER A O 1
ATOM 1012 N N . VAL A 1 130 ? 3.369 -5.062 11.747 1.00 94.69 130 VAL A N 1
ATOM 1013 C CA . VAL A 1 130 ? 3.927 -3.712 11.663 1.00 94.69 130 VAL A CA 1
ATOM 1014 C C . VAL A 1 130 ? 3.020 -2.731 12.390 1.00 94.69 130 VAL A C 1
ATOM 1016 O O . VAL A 1 130 ? 1.799 -2.767 12.239 1.00 94.69 130 VAL A O 1
ATOM 1019 N N . THR A 1 131 ? 3.626 -1.845 13.174 1.00 94.94 131 THR A N 1
ATOM 1020 C CA . THR A 1 131 ? 2.926 -0.784 13.898 1.00 94.94 131 THR A CA 1
ATOM 1021 C C . THR A 1 131 ? 3.363 0.563 13.348 1.00 94.94 131 THR A C 1
ATOM 1023 O O . THR A 1 131 ? 4.556 0.826 13.192 1.00 94.94 131 THR A O 1
ATOM 1026 N N . THR A 1 132 ? 2.403 1.430 13.044 1.00 94.00 132 THR A N 1
ATOM 1027 C CA . THR A 1 132 ? 2.699 2.787 12.583 1.00 94.00 132 THR A CA 1
ATOM 1028 C C . THR A 1 132 ? 3.263 3.639 13.723 1.00 94.00 132 THR A C 1
ATOM 1030 O O . THR A 1 132 ? 3.040 3.371 14.904 1.00 94.00 132 THR A O 1
ATOM 1033 N N . ILE A 1 133 ? 3.915 4.752 13.384 1.00 91.12 133 ILE A N 1
ATOM 1034 C CA . ILE A 1 133 ? 3.983 5.893 14.313 1.00 91.12 133 ILE A CA 1
ATOM 1035 C C . ILE A 1 133 ? 2.558 6.386 14.642 1.00 91.12 133 ILE A C 1
ATOM 1037 O O . ILE A 1 133 ? 1.617 6.020 13.928 1.00 91.12 133 ILE A O 1
ATOM 1041 N N . PRO A 1 134 ? 2.358 7.208 15.688 1.00 93.62 134 PRO A N 1
ATOM 1042 C CA . PRO A 1 134 ? 1.050 7.794 15.950 1.00 93.62 134 PRO A CA 1
ATOM 1043 C C . PRO A 1 134 ? 0.527 8.547 14.725 1.00 93.62 134 PRO A C 1
ATOM 1045 O O . PRO A 1 134 ? 1.219 9.386 14.150 1.00 93.62 134 PRO A O 1
ATOM 1048 N N . VAL A 1 135 ? -0.699 8.227 14.334 1.00 91.06 135 VAL A N 1
ATOM 1049 C CA . VAL A 1 135 ? -1.433 8.870 13.245 1.00 91.06 135 VAL A CA 1
ATOM 1050 C C . VAL A 1 135 ? -2.550 9.724 13.831 1.00 91.06 135 VAL A C 1
ATOM 1052 O O . VAL A 1 135 ? -2.965 9.514 14.972 1.00 91.06 135 VAL A O 1
ATOM 1055 N N . VAL A 1 136 ? -3.017 10.711 13.070 1.00 90.56 136 VAL A N 1
ATOM 1056 C CA . VAL A 1 136 ? -4.155 11.563 13.432 1.00 90.56 136 VAL A CA 1
ATOM 1057 C C . VAL A 1 136 ? -5.211 11.400 12.350 1.00 90.56 136 VAL A C 1
ATOM 1059 O O . VAL A 1 136 ? -4.916 11.637 11.182 1.00 90.56 136 VAL A O 1
ATOM 1062 N N . ARG A 1 137 ? -6.428 10.987 12.724 1.00 88.69 137 ARG A N 1
ATOM 1063 C CA . ARG A 1 137 ? -7.490 10.698 11.741 1.00 88.69 137 ARG A CA 1
ATOM 1064 C C . ARG A 1 137 ? -8.187 11.938 11.173 1.00 88.69 137 ARG A C 1
ATOM 1066 O O . ARG A 1 137 ? -8.850 11.833 10.151 1.00 88.69 137 ARG A O 1
ATOM 1073 N N . GLY A 1 138 ? -8.082 13.089 11.838 1.00 90.00 138 GLY A N 1
ATOM 1074 C CA . GLY A 1 138 ? -8.868 14.274 11.480 1.00 90.00 138 GLY A CA 1
ATOM 1075 C C . GLY A 1 138 ? -10.374 14.013 11.603 1.00 90.00 138 GLY A C 1
ATOM 1076 O O . GLY A 1 138 ? -10.832 13.445 12.596 1.00 90.00 138 GLY A O 1
ATOM 1077 N N . ASP A 1 139 ? -11.134 14.414 10.591 1.00 90.81 139 ASP A N 1
ATOM 1078 C CA . ASP A 1 139 ? -12.577 14.183 10.446 1.00 90.81 139 ASP A CA 1
ATOM 1079 C C . ASP A 1 139 ? -12.919 12.855 9.748 1.00 90.81 139 ASP A C 1
ATOM 1081 O O . ASP A 1 139 ? -14.095 12.502 9.617 1.00 90.81 139 ASP A O 1
ATOM 1085 N N . ALA A 1 140 ? -11.910 12.078 9.345 1.00 92.75 140 ALA A N 1
ATOM 1086 C CA . ALA A 1 140 ? -12.123 10.797 8.700 1.00 92.75 140 ALA A CA 1
ATOM 1087 C C . ALA A 1 140 ? -12.900 9.829 9.599 1.00 92.75 140 ALA A C 1
ATOM 1089 O O . ALA A 1 140 ? -12.673 9.712 10.813 1.00 92.75 140 ALA A O 1
ATOM 1090 N N . THR A 1 141 ? -13.808 9.095 8.963 1.00 95.56 141 THR A N 1
ATOM 1091 C CA . THR A 1 141 ? -14.688 8.105 9.603 1.00 95.56 141 THR A CA 1
ATOM 1092 C C . THR A 1 141 ? -14.439 6.692 9.088 1.00 95.56 141 THR A C 1
ATOM 1094 O O . THR A 1 141 ? -14.952 5.725 9.662 1.00 95.56 141 THR A O 1
ATOM 1097 N N . GLU A 1 142 ? -13.609 6.549 8.053 1.00 96.25 142 GLU A N 1
ATOM 1098 C CA . GLU A 1 142 ? -13.265 5.276 7.431 1.00 96.25 142 GLU A CA 1
ATOM 1099 C C . GLU A 1 142 ? -11.745 5.108 7.331 1.00 96.25 142 GLU A C 1
ATOM 1101 O O . GLU A 1 142 ? -11.018 6.035 6.970 1.00 96.25 142 GLU A O 1
ATOM 1106 N N . LEU A 1 143 ? -11.274 3.902 7.655 1.00 96.38 143 LEU A N 1
ATOM 1107 C CA . LEU A 1 143 ? -9.913 3.447 7.388 1.00 96.38 143 LEU A CA 1
ATOM 1108 C C . LEU A 1 143 ? -9.980 2.472 6.212 1.00 96.38 143 LEU A C 1
ATOM 1110 O O . LEU A 1 143 ? -10.679 1.458 6.292 1.00 96.38 143 LEU A O 1
ATOM 1114 N N . HIS A 1 144 ? -9.259 2.784 5.141 1.00 96.75 144 HIS A N 1
ATOM 1115 C CA . HIS A 1 144 ? -9.125 1.924 3.972 1.00 96.75 144 HIS A CA 1
ATOM 1116 C C . HIS A 1 144 ? -7.718 1.358 3.890 1.00 96.75 144 HIS A C 1
ATOM 1118 O O . HIS A 1 144 ? -6.744 2.062 4.145 1.00 96.75 144 HIS A O 1
ATOM 1124 N N . VAL A 1 145 ? -7.622 0.091 3.506 1.00 97.06 145 VAL A N 1
ATOM 1125 C CA . VAL A 1 145 ? -6.357 -0.624 3.363 1.00 97.06 145 VAL A CA 1
ATOM 1126 C C . VAL A 1 145 ? -6.259 -1.193 1.956 1.00 97.06 145 VAL A C 1
ATOM 1128 O O . VAL A 1 145 ? -7.124 -1.947 1.515 1.00 97.06 145 VAL A O 1
ATOM 1131 N N . ASN A 1 146 ? -5.188 -0.843 1.259 1.00 96.38 146 ASN A N 1
ATOM 1132 C CA . ASN A 1 146 ? -4.817 -1.442 -0.009 1.00 96.38 146 ASN A CA 1
ATOM 1133 C C . ASN A 1 146 ? -4.003 -2.704 0.281 1.00 96.38 146 ASN A C 1
ATOM 1135 O O . ASN A 1 146 ? -2.874 -2.632 0.778 1.00 96.38 146 ASN A O 1
ATOM 1139 N N . ALA A 1 147 ? -4.592 -3.869 0.025 1.00 97.38 147 ALA A N 1
ATOM 1140 C CA . ALA A 1 147 ? -3.980 -5.142 0.369 1.00 97.38 147 ALA A CA 1
ATOM 1141 C C . ALA A 1 147 ? -4.419 -6.264 -0.567 1.00 97.38 147 ALA A C 1
ATOM 1143 O O . ALA A 1 147 ? -5.550 -6.287 -1.058 1.00 97.38 147 ALA A O 1
ATOM 1144 N N . SER A 1 148 ? -3.521 -7.230 -0.746 1.00 97.31 148 SER A N 1
ATOM 1145 C CA . SER A 1 148 ? -3.791 -8.472 -1.460 1.00 97.31 148 SER A CA 1
ATOM 1146 C C . SER A 1 148 ? -3.550 -9.660 -0.545 1.00 97.31 148 SER A C 1
ATOM 1148 O O . SER A 1 148 ? -2.463 -9.829 0.005 1.00 97.31 148 SER A O 1
ATOM 1150 N N . CYS A 1 149 ? -4.586 -10.470 -0.361 1.00 96.69 149 CYS A N 1
ATOM 1151 C CA . CYS A 1 149 ? -4.526 -11.729 0.367 1.00 96.69 149 CYS A CA 1
ATOM 1152 C C . CYS A 1 149 ? -4.976 -12.862 -0.557 1.00 96.69 149 CYS A C 1
ATOM 1154 O O . CYS A 1 149 ? -5.974 -12.746 -1.270 1.00 96.69 149 CYS A O 1
ATOM 1156 N N . VAL A 1 150 ? -4.249 -13.975 -0.515 1.00 92.12 150 VAL A N 1
ATOM 1157 C CA . VAL A 1 150 ? -4.628 -15.236 -1.158 1.00 92.12 150 VAL A CA 1
ATOM 1158 C C . VAL A 1 150 ? -5.306 -16.173 -0.158 1.00 92.12 150 VAL A C 1
ATOM 1160 O O . VAL A 1 150 ? -5.260 -15.960 1.057 1.00 92.12 150 VAL A O 1
ATOM 1163 N N . LYS A 1 151 ? -5.892 -17.270 -0.650 1.00 91.81 151 LYS A N 1
ATOM 1164 C CA . LYS A 1 151 ? -6.563 -18.276 0.186 1.00 91.81 151 LYS A CA 1
ATOM 1165 C C . LYS A 1 151 ? -5.690 -18.716 1.372 1.00 91.81 151 LYS A C 1
ATOM 1167 O O . LYS A 1 151 ? -4.585 -19.230 1.196 1.00 91.81 151 LYS A O 1
ATOM 1172 N N . GLY A 1 152 ? -6.235 -18.549 2.576 1.00 93.31 152 GLY A N 1
ATOM 1173 C CA . GLY A 1 152 ? -5.598 -18.919 3.843 1.00 93.31 152 GLY A CA 1
ATOM 1174 C C . GLY A 1 152 ? -4.694 -17.843 4.445 1.00 93.31 152 GLY A C 1
ATOM 1175 O O . GLY A 1 152 ? -4.358 -17.961 5.617 1.00 93.31 152 GLY A O 1
ATOM 1176 N N . SER A 1 153 ? -4.329 -16.806 3.685 1.00 96.06 153 SER A N 1
ATOM 1177 C CA . SER A 1 153 ? -3.634 -15.632 4.220 1.00 96.06 153 SER A CA 1
ATOM 1178 C C . SER A 1 153 ? -4.644 -14.593 4.688 1.00 96.06 153 SER A C 1
ATOM 1180 O O . SER A 1 153 ? -5.777 -14.558 4.192 1.00 96.06 153 SER A O 1
ATOM 1182 N N . ARG A 1 154 ? -4.246 -13.756 5.645 1.00 97.44 154 ARG A N 1
ATOM 1183 C CA . ARG A 1 154 ? -5.087 -12.652 6.105 1.00 97.44 154 ARG A CA 1
ATOM 1184 C C . ARG A 1 154 ? -4.284 -11.516 6.714 1.00 97.44 154 ARG A C 1
ATOM 1186 O O . ARG A 1 154 ? -3.161 -11.725 7.180 1.00 97.44 154 ARG A O 1
ATOM 1193 N N . ILE A 1 155 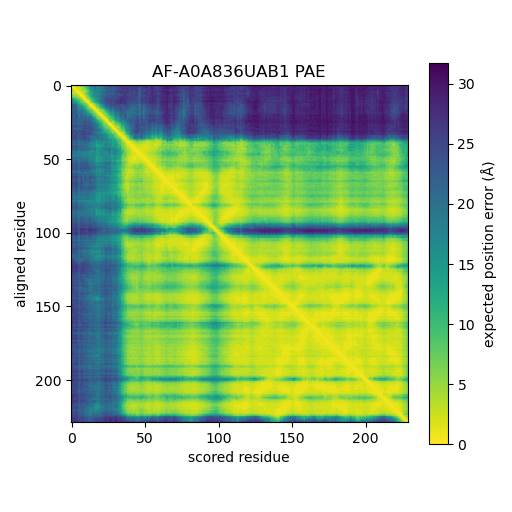? -4.912 -10.347 6.763 1.00 98.62 155 ILE A N 1
ATOM 1194 C CA . ILE A 1 155 ? -4.448 -9.194 7.530 1.00 98.62 155 ILE A CA 1
ATOM 1195 C C . ILE A 1 155 ? -5.542 -8.798 8.519 1.00 98.62 155 ILE A C 1
ATOM 1197 O O . ILE A 1 155 ? -6.680 -8.542 8.122 1.00 98.62 155 ILE A O 1
ATOM 1201 N N . ASP A 1 156 ? -5.184 -8.736 9.796 1.00 98.50 156 ASP A N 1
ATOM 1202 C CA . ASP A 1 156 ? -6.030 -8.206 10.863 1.00 98.50 156 ASP A CA 1
ATOM 1203 C C . ASP A 1 156 ? -5.499 -6.825 11.275 1.00 98.50 156 ASP A C 1
ATOM 1205 O O . ASP A 1 156 ? -4.290 -6.575 11.238 1.00 98.50 156 ASP A O 1
ATOM 1209 N N . VAL A 1 157 ? -6.396 -5.918 11.660 1.00 98.56 157 VAL A N 1
ATOM 1210 C CA . VAL A 1 157 ? -6.043 -4.541 12.024 1.00 98.56 157 VAL A CA 1
ATOM 1211 C C . VAL A 1 157 ? -6.474 -4.264 13.452 1.00 98.56 157 VAL A C 1
ATOM 1213 O O . VAL A 1 157 ? -7.608 -4.525 13.841 1.00 98.56 157 VAL A O 1
ATOM 1216 N N . GLU A 1 158 ? -5.570 -3.689 14.224 1.00 97.88 158 GLU A N 1
ATOM 1217 C CA . GLU A 1 158 ? -5.779 -3.293 15.607 1.00 97.88 158 GLU A CA 1
ATOM 1218 C C . GLU A 1 158 ? -5.414 -1.818 15.783 1.00 97.88 158 GLU A C 1
ATOM 1220 O O . GLU A 1 158 ? -4.485 -1.319 15.142 1.00 97.88 158 GLU A O 1
ATOM 1225 N N . LEU A 1 159 ? -6.148 -1.109 16.642 1.00 98.12 159 LEU A N 1
ATOM 1226 C CA . LEU A 1 159 ? -5.815 0.265 17.012 1.00 98.12 159 LEU A CA 1
ATOM 1227 C C . LEU A 1 159 ? -5.253 0.307 18.430 1.00 98.12 159 LEU A C 1
ATOM 1229 O O . LEU A 1 159 ? -5.857 -0.217 19.365 1.00 98.12 159 LEU A O 1
ATOM 1233 N N . ILE A 1 160 ? -4.114 0.973 18.586 1.00 96.88 160 ILE A N 1
ATOM 1234 C CA . ILE A 1 160 ? -3.376 1.074 19.845 1.00 96.88 160 ILE A CA 1
ATOM 1235 C C . ILE A 1 160 ? -3.375 2.527 20.310 1.00 96.88 160 ILE A C 1
ATOM 1237 O O . ILE A 1 160 ? -3.125 3.450 19.531 1.00 96.88 160 ILE A O 1
ATOM 1241 N N . ASP A 1 161 ? -3.634 2.748 21.593 1.00 94.31 161 ASP A N 1
ATOM 1242 C CA . ASP A 1 161 ? -3.467 4.054 22.214 1.00 94.31 161 ASP A CA 1
ATOM 1243 C C . ASP A 1 161 ? -1.979 4.430 22.263 1.00 94.31 161 ASP A C 1
ATOM 1245 O O . ASP A 1 161 ? -1.158 3.741 22.867 1.00 94.31 161 ASP A O 1
ATOM 1249 N N . SER A 1 162 ? -1.629 5.560 21.648 1.00 89.12 162 SER A N 1
ATOM 1250 C CA . SER A 1 162 ? -0.232 5.979 21.480 1.00 89.12 162 SER A CA 1
ATOM 1251 C C . SER A 1 162 ? 0.477 6.359 22.785 1.00 89.12 162 SER A C 1
ATOM 1253 O O . SER A 1 162 ? 1.701 6.486 22.788 1.00 89.12 162 SER A O 1
ATOM 1255 N N . LYS A 1 163 ? -0.257 6.565 23.888 1.00 89.31 163 LYS A N 1
ATOM 1256 C CA . LYS A 1 163 ? 0.315 6.942 25.190 1.00 89.31 163 LYS A CA 1
ATOM 1257 C C . LYS A 1 163 ? 0.553 5.733 26.084 1.00 89.31 163 LYS A C 1
ATOM 1259 O O . LYS A 1 163 ? 1.593 5.638 26.726 1.00 89.31 163 LYS A O 1
ATOM 1264 N N . SER A 1 164 ? -0.427 4.842 26.159 1.00 91.81 164 SER A N 1
ATOM 1265 C CA . SER A 1 164 ? -0.404 3.658 27.020 1.00 91.81 164 SER A CA 1
ATOM 1266 C C . SER A 1 164 ? 0.177 2.424 26.330 1.00 91.81 164 SER A C 1
ATOM 1268 O O . SER A 1 164 ? 0.563 1.476 27.013 1.00 91.81 164 SER A O 1
ATOM 1270 N N . GLY A 1 165 ? 0.223 2.409 24.993 1.00 90.88 165 GLY A N 1
ATOM 1271 C CA . GLY A 1 165 ? 0.614 1.240 24.206 1.00 90.88 165 GLY A CA 1
ATOM 1272 C C . GLY A 1 165 ? -0.389 0.086 24.293 1.00 90.88 165 GLY A C 1
ATOM 1273 O O . GLY A 1 165 ? -0.065 -1.028 23.894 1.00 90.88 165 GLY A O 1
ATOM 1274 N N . GLN A 1 166 ? -1.582 0.329 24.843 1.00 95.31 166 GLN A N 1
ATOM 1275 C CA . GLN A 1 166 ? -2.637 -0.670 24.979 1.00 95.31 166 GLN A CA 1
ATOM 1276 C C . GLN A 1 166 ? -3.613 -0.596 23.808 1.00 95.31 166 GLN A C 1
ATOM 1278 O O . GLN A 1 166 ? -3.877 0.476 23.261 1.00 95.31 166 GLN A O 1
ATOM 1283 N N . THR A 1 167 ? -4.193 -1.737 23.462 1.00 97.00 167 THR A N 1
ATOM 1284 C CA . THR A 1 167 ? -5.286 -1.836 22.496 1.00 97.00 167 THR A CA 1
ATOM 1285 C C . THR A 1 167 ? -6.466 -0.960 22.909 1.00 97.00 167 THR A C 1
ATOM 1287 O O . THR A 1 167 ? -6.890 -0.967 24.068 1.00 97.00 167 THR A O 1
ATOM 1290 N N . LEU A 1 168 ? -7.037 -0.227 21.955 1.00 96.50 168 LEU A N 1
ATOM 1291 C CA . LEU A 1 168 ? -8.266 0.524 22.179 1.00 96.50 168 LEU A CA 1
ATOM 1292 C C . LEU A 1 168 ? -9.454 -0.447 22.334 1.00 96.50 168 LEU A C 1
ATOM 1294 O O . LEU A 1 168 ? -9.671 -1.283 21.452 1.00 96.50 168 LEU A O 1
ATOM 1298 N N . PRO A 1 169 ? -10.260 -0.345 23.409 1.00 95.62 169 PRO A N 1
ATOM 1299 C CA . PRO A 1 169 ? -11.413 -1.223 23.605 1.00 95.62 169 PRO A CA 1
ATOM 1300 C C . PRO A 1 169 ? -12.407 -1.145 22.438 1.00 95.62 169 PRO A C 1
ATOM 1302 O O . PRO A 1 169 ? -12.864 -0.055 22.089 1.00 95.62 169 PRO A O 1
ATOM 1305 N N . GLY A 1 170 ? -12.778 -2.288 21.856 1.00 96.88 170 GLY A N 1
ATOM 1306 C CA . GLY A 1 170 ? -13.648 -2.339 20.677 1.00 96.88 170 GLY A CA 1
ATOM 1307 C C . GLY A 1 170 ? -12.907 -2.295 19.336 1.00 96.88 170 GLY A C 1
ATOM 1308 O O . GLY A 1 170 ? -13.565 -2.280 18.296 1.00 96.88 170 GLY A O 1
ATOM 1309 N N . PHE A 1 171 ? -11.573 -2.215 19.351 1.00 98.06 171 PHE A N 1
ATOM 1310 C CA . PHE A 1 171 ? -10.721 -2.078 18.167 1.00 98.06 171 PHE A CA 1
ATOM 1311 C C . PHE A 1 171 ? -9.544 -3.069 18.181 1.00 98.06 171 PHE A C 1
ATOM 1313 O O . PHE A 1 171 ? -8.480 -2.778 17.625 1.00 98.06 171 PHE A O 1
ATOM 1320 N N . SER A 1 172 ? -9.716 -4.229 18.831 1.00 97.81 172 SER A N 1
ATOM 1321 C CA . SER A 1 172 ? -8.702 -5.290 18.842 1.00 97.81 172 SER A CA 1
ATOM 1322 C C . SER A 1 172 ? -8.671 -6.070 17.527 1.00 97.81 172 SER A C 1
ATOM 1324 O O . SER A 1 172 ? -9.625 -6.057 16.743 1.00 97.81 172 SER A O 1
ATOM 1326 N N . ARG A 1 173 ? -7.586 -6.817 17.295 1.00 97.06 173 ARG A N 1
ATOM 1327 C CA . ARG A 1 173 ? -7.484 -7.701 16.124 1.00 97.06 173 ARG A CA 1
ATOM 1328 C C . ARG A 1 173 ? -8.559 -8.800 16.116 1.00 97.06 173 ARG A C 1
ATOM 1330 O O . ARG A 1 173 ? -8.994 -9.203 15.047 1.00 97.06 173 ARG A O 1
ATOM 1337 N N . GLU A 1 174 ? -8.997 -9.282 17.282 1.00 97.19 174 GLU A N 1
ATOM 1338 C CA . GLU A 1 174 ? -10.049 -10.304 17.412 1.00 97.19 174 GLU A CA 1
ATOM 1339 C C . GLU A 1 174 ? -11.430 -9.760 17.036 1.00 97.19 174 GLU A C 1
ATOM 1341 O O . GLU A 1 174 ? -12.289 -10.512 16.581 1.00 97.19 174 GLU A O 1
ATOM 1346 N N . GLU A 1 175 ? -11.643 -8.457 17.222 1.00 98.00 175 GLU A N 1
ATOM 1347 C CA . GLU A 1 175 ? -12.874 -7.770 16.836 1.00 98.00 175 GLU A CA 1
ATOM 1348 C C . GLU A 1 175 ? -12.848 -7.326 15.364 1.00 98.00 175 GLU A C 1
ATOM 1350 O O . GLU A 1 175 ? -13.899 -7.025 14.793 1.00 98.00 175 GLU A O 1
ATOM 1355 N N . CYS A 1 176 ? -11.670 -7.298 14.732 1.00 98.25 176 CYS A N 1
ATOM 1356 C CA . CYS A 1 176 ? -11.493 -6.912 13.337 1.00 98.25 176 CYS A CA 1
ATOM 1357 C C . CYS A 1 176 ? -12.149 -7.919 12.383 1.00 98.25 176 CYS A C 1
ATOM 1359 O O . CYS A 1 176 ? -11.993 -9.133 12.504 1.00 98.25 176 CYS A O 1
ATOM 1361 N N . THR A 1 177 ? -12.837 -7.409 11.362 1.00 98.12 177 THR A N 1
ATOM 1362 C CA . THR A 1 177 ? -13.196 -8.223 10.197 1.00 98.12 177 THR A CA 1
ATOM 1363 C C . THR A 1 177 ? -11.924 -8.461 9.380 1.00 98.12 177 THR A C 1
ATOM 1365 O O . THR A 1 177 ? -11.326 -7.482 8.927 1.00 98.12 177 THR A O 1
ATOM 1368 N N . PRO A 1 178 ? -11.478 -9.715 9.198 1.00 97.56 178 PRO A N 1
ATOM 1369 C CA . PRO A 1 178 ? -10.190 -9.999 8.578 1.00 97.56 178 PRO A CA 1
ATOM 1370 C C . PRO A 1 178 ? -10.194 -9.641 7.089 1.00 97.56 178 PRO A C 1
ATOM 1372 O O . PRO A 1 178 ? -11.118 -9.992 6.347 1.00 97.56 178 PRO A O 1
ATOM 1375 N N . ILE A 1 179 ? -9.116 -9.009 6.631 1.00 98.50 179 ILE A N 1
ATOM 1376 C CA . ILE A 1 179 ? -8.851 -8.790 5.208 1.00 98.50 179 ILE A CA 1
ATOM 1377 C C . ILE A 1 179 ? -8.331 -10.105 4.627 1.00 98.50 179 ILE A C 1
ATOM 1379 O O . ILE A 1 179 ? -7.312 -10.620 5.080 1.00 98.50 179 ILE A O 1
ATOM 1383 N N . THR A 1 180 ? -9.037 -10.663 3.642 1.00 97.81 180 THR A N 1
ATOM 1384 C CA . THR A 1 180 ? -8.761 -12.012 3.099 1.00 97.81 180 THR A CA 1
ATOM 1385 C C . THR A 1 180 ? -8.797 -12.094 1.570 1.00 97.81 180 THR A C 1
ATOM 1387 O O . THR A 1 180 ? -8.681 -13.183 1.011 1.00 97.81 180 THR A O 1
ATOM 1390 N N . SER A 1 181 ? -8.923 -10.957 0.880 1.00 97.38 181 SER A N 1
ATOM 1391 C CA . SER A 1 181 ? -8.946 -10.882 -0.586 1.00 97.38 181 SER A CA 1
ATOM 1392 C C . SER A 1 181 ? -8.077 -9.742 -1.121 1.00 97.38 181 SER A C 1
ATOM 1394 O O . SER A 1 181 ? -7.486 -8.982 -0.353 1.00 97.38 181 SER A O 1
ATOM 1396 N N . ASP A 1 182 ? -7.999 -9.616 -2.445 1.00 97.19 182 ASP A N 1
ATOM 1397 C CA . ASP A 1 182 ? -7.392 -8.459 -3.103 1.00 97.19 182 ASP A CA 1
ATOM 1398 C C . ASP A 1 182 ? -8.388 -7.306 -3.252 1.00 97.19 182 ASP A C 1
ATOM 1400 O O . ASP A 1 182 ? -9.526 -7.514 -3.674 1.00 97.19 182 ASP A O 1
ATOM 1404 N N . SER A 1 183 ? -7.967 -6.104 -2.864 1.00 96.69 183 SER A N 1
ATOM 1405 C CA . SER A 1 183 ? -8.668 -4.843 -3.110 1.00 96.69 183 SER A CA 1
ATOM 1406 C C . SER A 1 183 ? -7.725 -3.658 -2.905 1.00 96.69 183 SER A C 1
ATOM 1408 O O . SER A 1 183 ? -6.817 -3.693 -2.070 1.00 96.69 183 SER A O 1
ATOM 1410 N N . LEU A 1 184 ? -7.980 -2.568 -3.627 1.00 92.69 184 LEU A N 1
ATOM 1411 C CA . LEU A 1 184 ? -7.287 -1.291 -3.438 1.00 92.69 184 LEU A CA 1
ATOM 1412 C C . LEU A 1 184 ? -7.742 -0.528 -2.190 1.00 92.69 184 LEU A C 1
ATOM 1414 O O . LEU A 1 184 ? -7.081 0.417 -1.777 1.00 92.69 184 LEU A O 1
ATOM 1418 N N . GLY A 1 185 ? -8.868 -0.910 -1.585 1.00 93.81 185 GLY A N 1
ATOM 1419 C CA . GLY A 1 185 ? -9.461 -0.130 -0.504 1.00 93.81 185 GLY A CA 1
ATOM 1420 C C . GLY A 1 185 ? -10.389 -0.940 0.381 1.00 93.81 185 GLY A C 1
ATOM 1421 O O . GLY A 1 185 ? -11.564 -0.596 0.506 1.00 93.81 185 GLY A O 1
ATOM 1422 N N . HIS A 1 186 ? -9.868 -1.989 1.017 1.00 97.69 186 HIS A N 1
ATOM 1423 C CA . HIS A 1 186 ? -10.578 -2.725 2.063 1.00 97.69 186 HIS A CA 1
ATOM 1424 C C . HIS A 1 186 ? -11.000 -1.776 3.175 1.00 97.69 186 HIS A C 1
ATOM 1426 O O . HIS A 1 186 ? -10.155 -1.193 3.852 1.00 97.69 186 HIS A O 1
ATOM 1432 N N . ARG A 1 187 ? -12.308 -1.635 3.380 1.00 97.69 187 ARG A N 1
ATOM 1433 C CA . ARG A 1 187 ? -12.835 -0.857 4.495 1.00 97.69 187 ARG A CA 1
ATOM 1434 C C . ARG A 1 187 ? -12.681 -1.654 5.785 1.00 97.69 187 ARG A C 1
ATOM 1436 O O . ARG A 1 187 ? -13.348 -2.672 5.967 1.00 97.69 187 ARG A O 1
ATOM 1443 N N . VAL A 1 188 ? -11.845 -1.165 6.692 1.00 98.31 188 VAL A N 1
ATOM 1444 C CA . VAL A 1 188 ? -11.594 -1.812 7.983 1.00 98.31 188 VAL A CA 1
ATOM 1445 C C . VAL A 1 188 ? -12.794 -1.621 8.910 1.00 98.31 188 VAL A C 1
ATOM 1447 O O . VAL A 1 188 ? -13.359 -0.526 9.010 1.00 98.31 188 VAL A O 1
ATOM 1450 N N . ARG A 1 189 ? -13.197 -2.704 9.580 1.00 98.19 189 ARG A N 1
ATOM 1451 C CA . ARG A 1 189 ? -14.329 -2.751 10.513 1.00 98.19 189 ARG A CA 1
ATOM 1452 C C . ARG A 1 189 ? -13.987 -3.609 11.720 1.00 98.19 189 ARG A C 1
ATOM 1454 O O . ARG A 1 189 ? -13.371 -4.659 11.558 1.00 98.19 189 ARG A O 1
ATOM 1461 N N . TRP A 1 190 ? -14.479 -3.205 12.889 1.00 98.25 190 TRP A N 1
ATOM 1462 C CA . TRP A 1 190 ? -14.362 -3.963 14.137 1.00 98.25 190 TRP A CA 1
ATOM 1463 C C . TRP A 1 190 ? -15.758 -4.355 14.622 1.00 98.25 190 TRP A C 1
ATOM 1465 O O . TRP A 1 190 ? -16.468 -3.572 15.256 1.00 98.25 190 TRP A O 1
ATOM 1475 N N . GLY A 1 191 ? -16.226 -5.531 14.203 1.00 95.69 191 GLY A N 1
ATOM 1476 C CA . GLY A 1 191 ? -17.626 -5.932 14.319 1.00 95.69 191 GLY A CA 1
ATOM 1477 C C . GLY A 1 191 ? -18.567 -4.896 13.689 1.00 95.69 191 GLY A C 1
ATOM 1478 O O . GLY A 1 191 ? -18.604 -4.724 12.473 1.00 95.69 191 GLY A O 1
ATOM 1479 N N . LYS A 1 192 ? -19.337 -4.188 14.526 1.00 95.50 192 LYS A N 1
ATOM 1480 C CA . LYS A 1 192 ? -20.249 -3.110 14.090 1.00 95.50 192 LYS A CA 1
ATOM 1481 C C . LYS A 1 192 ? -19.593 -1.722 14.043 1.00 95.50 192 LYS A C 1
ATOM 1483 O O . LYS A 1 192 ? -20.218 -0.793 13.538 1.00 95.50 192 LYS A O 1
ATOM 1488 N N . ARG A 1 193 ? -18.369 -1.578 14.559 1.00 97.06 193 ARG A N 1
ATOM 1489 C CA . ARG A 1 193 ? -17.644 -0.305 14.674 1.00 97.06 193 ARG A CA 1
ATOM 1490 C C . ARG A 1 193 ? -16.833 0.011 13.418 1.00 97.06 193 ARG A C 1
ATOM 1492 O O . ARG A 1 193 ? -16.425 -0.880 12.667 1.00 97.06 193 ARG A O 1
ATOM 1499 N N . ALA A 1 194 ? -16.580 1.293 13.208 1.00 96.62 194 ALA A N 1
ATOM 1500 C CA . ALA A 1 194 ? -15.676 1.840 12.203 1.00 96.62 194 ALA A CA 1
ATOM 1501 C C . ALA A 1 194 ? -14.723 2.864 12.836 1.00 96.62 194 ALA A C 1
ATOM 1503 O O . ALA A 1 194 ? -14.834 3.194 14.014 1.00 96.62 194 ALA A O 1
ATOM 1504 N N . LEU A 1 195 ? -13.803 3.405 12.034 1.00 96.12 195 LEU A N 1
ATOM 1505 C CA . LEU A 1 195 ? -12.855 4.426 12.486 1.00 96.12 195 LEU A CA 1
ATOM 1506 C C . LEU A 1 195 ? -13.550 5.649 13.121 1.00 96.12 195 LEU A C 1
ATOM 1508 O O . LEU A 1 195 ? -13.031 6.223 14.075 1.00 96.12 195 LEU A O 1
ATOM 1512 N N . GLY A 1 196 ? -14.731 6.033 12.628 1.00 95.06 196 GLY A N 1
ATOM 1513 C CA . GLY A 1 196 ? -15.512 7.141 13.188 1.00 95.06 196 GLY A CA 1
ATOM 1514 C C . GLY A 1 196 ? -15.917 6.960 14.658 1.00 95.06 196 GLY A C 1
ATOM 1515 O O . GLY A 1 196 ? -16.118 7.956 15.347 1.00 95.06 196 GLY A O 1
ATOM 1516 N N . ASP A 1 197 ? -15.972 5.719 15.153 1.00 95.81 197 ASP A N 1
ATOM 1517 C CA . ASP A 1 197 ? -16.318 5.400 16.544 1.00 95.81 197 ASP A CA 1
ATOM 1518 C C . ASP A 1 197 ? -15.115 5.496 17.496 1.00 95.81 197 ASP A C 1
ATOM 1520 O O . ASP A 1 197 ? -15.259 5.272 18.701 1.00 95.81 197 ASP A O 1
ATOM 1524 N N . VAL A 1 198 ? -13.914 5.778 16.975 1.00 94.19 198 VAL A N 1
ATOM 1525 C CA . VAL A 1 198 ? -12.701 5.887 17.786 1.00 94.19 198 VAL A CA 1
ATOM 1526 C C . VAL A 1 198 ? -12.751 7.193 18.590 1.00 94.19 198 VAL A C 1
ATOM 1528 O O . VAL A 1 198 ? -12.783 8.279 17.991 1.00 94.19 198 VAL A O 1
ATOM 1531 N N . PRO A 1 199 ? -12.718 7.122 19.936 1.00 86.56 199 PRO A N 1
ATOM 1532 C CA . PRO A 1 199 ? -12.815 8.308 20.788 1.00 86.56 199 PRO A CA 1
ATOM 1533 C C . PRO A 1 199 ? -11.573 9.200 20.680 1.00 86.56 199 PRO A C 1
ATOM 1535 O O . PRO A 1 199 ? -11.656 10.417 20.832 1.00 86.56 199 PRO A O 1
ATOM 1538 N N . ASN A 1 200 ? -10.420 8.603 20.383 1.00 85.44 200 ASN A N 1
ATOM 1539 C CA . ASN A 1 200 ? -9.151 9.301 20.279 1.00 85.44 200 ASN A CA 1
ATOM 1540 C C . ASN A 1 200 ? -8.941 9.828 18.852 1.00 85.44 200 ASN A C 1
ATOM 1542 O O . ASN A 1 200 ? -9.096 9.104 17.868 1.00 85.44 200 ASN A O 1
ATOM 1546 N N . ALA A 1 201 ? -8.511 11.084 18.730 1.00 81.62 201 ALA A N 1
ATOM 1547 C CA . ALA A 1 201 ? -8.102 11.639 17.438 1.00 81.62 201 ALA A CA 1
ATOM 1548 C C . ALA A 1 201 ? -6.754 11.072 16.958 1.00 81.62 201 ALA A C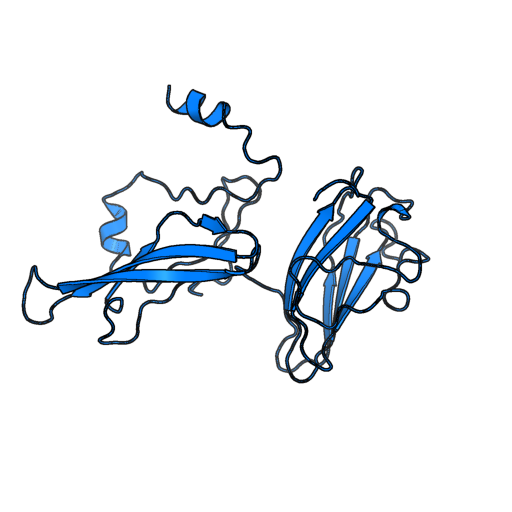 1
ATOM 1550 O O . ALA A 1 201 ? -6.507 11.036 15.753 1.00 81.62 201 ALA A O 1
ATOM 1551 N N . SER A 1 202 ? -5.903 10.627 17.894 1.00 92.06 202 SER A N 1
ATOM 1552 C CA . SER A 1 202 ? -4.605 10.015 17.614 1.00 92.06 202 SER A CA 1
ATOM 1553 C C . SER A 1 202 ? -4.464 8.634 18.246 1.00 92.06 202 SER A C 1
ATOM 1555 O O . SER A 1 202 ? -4.847 8.429 19.396 1.00 92.06 202 SER A O 1
ATOM 1557 N N . PHE A 1 203 ? -3.904 7.705 17.479 1.00 95.62 203 PHE A N 1
ATOM 1558 C CA . PHE A 1 203 ? -3.679 6.301 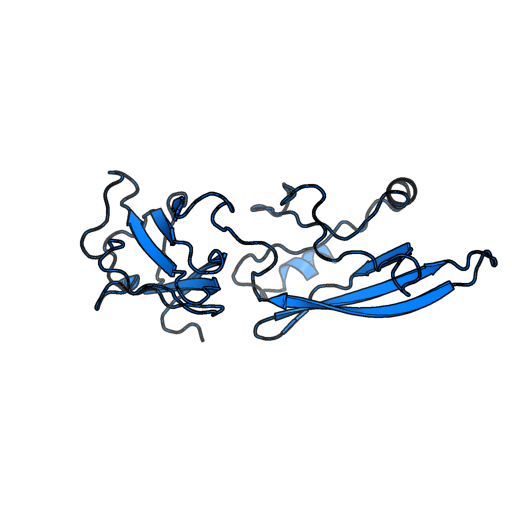17.823 1.00 95.62 203 PHE A CA 1
ATOM 1559 C C . PHE A 1 203 ? -2.574 5.751 16.908 1.00 95.62 203 PHE A C 1
ATOM 1561 O O . PHE A 1 203 ? -2.134 6.432 15.985 1.00 95.62 203 PHE A O 1
ATOM 1568 N N . GLN A 1 204 ? -2.098 4.539 17.156 1.00 97.38 204 GLN A N 1
ATOM 1569 C CA . GLN A 1 204 ? -1.255 3.786 16.227 1.00 97.38 204 GLN A CA 1
ATOM 1570 C C . GLN A 1 204 ? -2.093 2.691 15.571 1.00 97.38 204 GLN A C 1
ATOM 1572 O O . GLN A 1 204 ? -3.025 2.173 16.184 1.00 97.38 204 GLN A O 1
ATOM 1577 N N . ILE A 1 205 ? -1.765 2.337 14.331 1.00 97.94 205 ILE A N 1
ATOM 1578 C CA . ILE A 1 205 ? -2.384 1.209 13.637 1.00 97.94 205 ILE A CA 1
ATOM 1579 C C . ILE A 1 205 ? -1.397 0.049 13.678 1.00 97.94 205 ILE A C 1
ATOM 1581 O O . ILE A 1 205 ? -0.244 0.198 13.269 1.00 97.94 205 ILE A O 1
ATOM 1585 N N . HIS A 1 206 ? -1.844 -1.099 14.175 1.00 98.12 206 HIS A N 1
ATOM 1586 C CA . HIS A 1 206 ? -1.075 -2.335 14.206 1.00 98.12 206 HIS A CA 1
ATOM 1587 C C . HIS A 1 206 ? -1.683 -3.324 13.220 1.00 98.12 206 HIS A C 1
ATOM 1589 O O . HIS A 1 206 ? -2.816 -3.776 13.375 1.00 98.12 206 HIS A O 1
ATOM 1595 N N . PHE A 1 207 ? -0.923 -3.635 12.177 1.00 98.31 207 PHE A N 1
ATOM 1596 C CA . PHE A 1 207 ? -1.282 -4.636 11.186 1.00 98.31 207 PHE A CA 1
ATOM 1597 C C . PHE A 1 207 ? -0.664 -5.972 11.577 1.00 98.31 207 PHE A C 1
ATOM 1599 O O . PHE A 1 207 ? 0.554 -6.069 11.741 1.00 98.31 207 PHE A O 1
ATOM 1606 N N . HIS A 1 208 ? -1.496 -7.002 11.678 1.00 98.19 208 HIS A N 1
ATOM 1607 C CA . HIS A 1 208 ? -1.087 -8.384 11.906 1.00 98.19 208 HIS A CA 1
ATOM 1608 C C . HIS A 1 208 ? -1.247 -9.153 10.599 1.00 98.19 208 HIS A C 1
ATOM 1610 O O . HIS A 1 208 ? -2.345 -9.236 10.059 1.00 98.19 208 HIS A O 1
ATOM 1616 N N . LEU A 1 209 ? -0.156 -9.703 10.077 1.00 98.00 209 LEU A N 1
ATOM 1617 C CA . LEU A 1 209 ? -0.122 -10.436 8.817 1.00 98.00 209 LEU A CA 1
ATOM 1618 C C . LEU A 1 209 ? 0.061 -11.923 9.123 1.00 98.00 209 LEU A C 1
ATOM 1620 O O . LEU A 1 209 ? 0.980 -12.302 9.851 1.00 98.00 209 LEU A O 1
ATOM 1624 N N . ALA A 1 210 ? -0.786 -12.774 8.548 1.00 96.56 210 ALA A N 1
ATOM 1625 C CA . ALA A 1 210 ? -0.681 -14.223 8.680 1.00 96.56 210 ALA A CA 1
ATOM 1626 C C . ALA A 1 210 ? -0.607 -14.897 7.306 1.00 96.56 210 ALA A C 1
ATOM 1628 O O . ALA A 1 210 ? -1.417 -14.619 6.416 1.00 96.56 210 ALA A O 1
ATOM 1629 N N . ASN A 1 211 ? 0.358 -15.804 7.157 1.00 94.00 211 ASN A N 1
ATOM 1630 C CA . ASN A 1 211 ? 0.614 -16.510 5.908 1.00 94.00 211 ASN A CA 1
ATOM 1631 C C . ASN A 1 211 ? -0.428 -17.590 5.631 1.00 94.00 211 ASN A C 1
ATOM 1633 O O . ASN A 1 211 ? -0.885 -18.296 6.531 1.00 94.00 211 ASN A O 1
ATOM 1637 N N . GLY A 1 212 ? -0.761 -17.720 4.347 1.00 88.56 212 GLY A N 1
ATOM 1638 C CA . GLY A 1 212 ? -1.548 -18.816 3.799 1.00 88.56 212 GLY A CA 1
ATOM 1639 C C . GLY A 1 212 ? -0.693 -19.688 2.893 1.00 88.56 212 GLY A C 1
ATOM 1640 O O . GLY A 1 212 ? 0.424 -20.060 3.242 1.00 88.56 212 GLY A O 1
ATOM 1641 N N . ARG A 1 213 ? -1.214 -19.986 1.697 1.00 85.19 213 ARG A N 1
ATOM 1642 C CA . ARG A 1 213 ? -0.411 -20.598 0.624 1.00 85.19 213 ARG A CA 1
ATOM 1643 C C . ARG A 1 213 ? 0.714 -19.671 0.153 1.00 85.19 213 ARG A C 1
ATOM 1645 O O . ARG A 1 213 ? 1.798 -20.148 -0.155 1.00 85.19 213 ARG A O 1
ATOM 1652 N N . GLU A 1 214 ? 0.428 -18.375 0.094 1.00 89.12 214 GLU A N 1
ATOM 1653 C CA . GLU A 1 214 ? 1.391 -17.304 -0.157 1.00 89.12 214 GLU A CA 1
ATOM 1654 C C . GLU A 1 214 ? 1.201 -16.235 0.926 1.00 89.12 214 GLU A C 1
ATOM 1656 O O . GLU A 1 214 ? 0.162 -16.198 1.602 1.00 89.12 214 GLU A O 1
ATOM 1661 N N . ALA A 1 215 ? 2.219 -15.401 1.123 1.00 91.88 215 ALA A N 1
ATOM 1662 C CA . ALA A 1 215 ? 2.181 -14.333 2.107 1.00 91.88 215 ALA A CA 1
ATOM 1663 C C . ALA A 1 215 ? 1.263 -13.179 1.649 1.00 91.88 215 ALA A C 1
ATOM 1665 O O . ALA A 1 215 ? 1.212 -12.872 0.452 1.00 91.88 215 ALA A O 1
ATOM 1666 N N . PRO A 1 216 ? 0.517 -12.542 2.571 1.00 96.44 216 PRO A N 1
ATOM 1667 C CA . PRO A 1 216 ? -0.308 -11.390 2.237 1.00 96.44 216 PRO A CA 1
ATOM 1668 C C . PRO A 1 216 ? 0.568 -10.160 1.974 1.00 96.44 216 PRO A C 1
ATOM 1670 O O . PRO A 1 216 ? 1.641 -10.004 2.556 1.00 96.44 216 PRO A O 1
ATOM 1673 N N . ARG A 1 217 ? 0.080 -9.251 1.129 1.00 96.62 217 ARG A N 1
ATOM 1674 C CA . ARG A 1 217 ? 0.762 -8.004 0.766 1.00 96.62 217 ARG A CA 1
ATOM 1675 C C . ARG A 1 217 ? -0.030 -6.806 1.274 1.00 96.62 217 ARG A C 1
ATOM 1677 O O . ARG A 1 217 ? -1.192 -6.640 0.903 1.00 96.62 217 ARG A O 1
ATOM 1684 N N . LEU A 1 218 ? 0.604 -5.971 2.090 1.00 95.56 218 LEU A N 1
ATOM 1685 C CA . LEU A 1 218 ? 0.085 -4.690 2.571 1.00 95.56 218 LEU A CA 1
ATOM 1686 C C . LEU A 1 218 ? 0.752 -3.551 1.792 1.00 95.56 218 LEU A C 1
ATOM 1688 O O . LEU A 1 218 ? 1.938 -3.302 1.984 1.00 95.56 218 LEU A O 1
ATOM 1692 N N . TYR A 1 219 ? 0.006 -2.874 0.921 1.00 93.06 219 TYR A N 1
ATOM 1693 C CA . TYR A 1 219 ? 0.542 -1.837 0.030 1.00 93.06 219 TYR A CA 1
ATOM 1694 C C . TYR A 1 219 ? 0.472 -0.445 0.661 1.00 93.06 219 TYR A C 1
ATOM 1696 O O . TYR A 1 219 ? 1.482 0.240 0.802 1.00 93.06 219 TYR A O 1
ATOM 1704 N N . SER A 1 220 ? -0.724 -0.033 1.079 1.00 93.00 220 SER A N 1
ATOM 1705 C CA . SER A 1 220 ? -0.967 1.286 1.665 1.00 93.00 220 SER A CA 1
ATOM 1706 C C . SER A 1 220 ? -2.182 1.263 2.591 1.00 93.00 220 SER A C 1
ATOM 1708 O O . SER A 1 220 ? -2.962 0.308 2.620 1.00 93.00 220 SER A O 1
ATOM 1710 N N . PHE A 1 221 ? -2.347 2.328 3.368 1.00 95.31 221 PHE A N 1
ATOM 1711 C CA . PHE A 1 221 ? -3.569 2.602 4.112 1.00 95.31 221 PHE A CA 1
ATOM 1712 C C . PHE A 1 221 ? -3.885 4.095 4.036 1.00 95.31 221 PHE A C 1
ATOM 1714 O O . PHE A 1 221 ? -2.986 4.920 3.879 1.00 95.31 221 PHE A O 1
ATOM 1721 N N . GLY A 1 222 ? -5.162 4.441 4.157 1.00 92.06 222 GLY A N 1
ATOM 1722 C CA . GLY A 1 222 ? -5.628 5.815 4.043 1.00 92.06 222 GLY A CA 1
ATOM 1723 C C . GLY A 1 222 ? -6.885 6.081 4.855 1.00 92.06 222 GLY A C 1
ATOM 1724 O O . GLY A 1 222 ? -7.671 5.179 5.154 1.00 92.06 222 GLY A O 1
ATOM 1725 N N . PHE A 1 223 ? -7.064 7.348 5.200 1.00 92.50 223 PHE A N 1
ATOM 1726 C CA . PHE A 1 223 ? -8.221 7.859 5.919 1.00 92.50 223 PHE A CA 1
ATOM 1727 C C . PHE A 1 223 ? -9.184 8.512 4.934 1.00 92.50 223 PHE A C 1
ATOM 1729 O O . PHE A 1 223 ? -8.742 9.259 4.064 1.00 92.50 223 PHE A O 1
ATOM 1736 N N . ARG A 1 224 ? -10.481 8.223 5.056 1.00 91.19 224 ARG A N 1
ATOM 1737 C CA . ARG A 1 224 ? -11.520 8.813 4.202 1.00 91.19 224 ARG A CA 1
ATOM 1738 C C . ARG A 1 224 ? -12.670 9.366 5.025 1.00 91.19 224 ARG A C 1
ATOM 1740 O O . ARG A 1 224 ? -13.021 8.826 6.086 1.00 91.19 224 ARG A O 1
ATOM 1747 N N . THR A 1 225 ? -13.284 10.425 4.518 1.00 89.19 225 THR A N 1
ATOM 1748 C CA . THR A 1 225 ? -14.604 10.846 4.981 1.00 89.19 225 THR A CA 1
ATOM 1749 C C . THR A 1 225 ? -15.669 9.991 4.290 1.00 89.19 225 THR A C 1
ATOM 1751 O O . THR A 1 225 ? -15.446 9.455 3.207 1.00 89.19 225 THR A O 1
ATOM 1754 N N . ALA A 1 226 ? -16.849 9.845 4.895 1.00 70.38 226 ALA A N 1
ATOM 1755 C CA . ALA A 1 226 ? -17.922 9.020 4.328 1.00 70.38 226 ALA A CA 1
ATOM 1756 C C . ALA A 1 226 ? -18.441 9.520 2.957 1.00 70.38 226 ALA A C 1
ATOM 1758 O O . ALA A 1 226 ? -19.197 8.807 2.298 1.00 70.38 226 ALA A O 1
ATOM 1759 N N . ASN A 1 227 ? -18.051 10.731 2.536 1.00 65.88 227 ASN A N 1
ATOM 1760 C CA . ASN A 1 227 ? -18.476 11.364 1.287 1.00 65.88 227 ASN A CA 1
ATOM 1761 C C . ASN A 1 227 ? -17.406 11.350 0.182 1.00 65.88 227 ASN A C 1
ATOM 1763 O O . ASN A 1 227 ? -17.716 11.774 -0.932 1.00 65.88 227 ASN A O 1
ATOM 1767 N N . ASP A 1 228 ? -16.192 10.860 0.451 1.00 59.81 228 ASP A N 1
ATOM 1768 C CA . ASP A 1 228 ? -15.154 10.719 -0.573 1.00 59.81 228 ASP A CA 1
ATOM 1769 C C . ASP A 1 228 ? -15.492 9.510 -1.463 1.00 59.81 228 ASP A C 1
ATOM 1771 O O . ASP A 1 228 ? -15.271 8.357 -1.078 1.00 59.81 228 ASP A O 1
ATOM 1775 N N . LYS A 1 229 ? -16.097 9.776 -2.627 1.00 45.16 229 LYS A N 1
ATOM 1776 C CA . LYS A 1 229 ? -16.319 8.784 -3.690 1.00 45.16 229 LYS A CA 1
ATOM 1777 C C . LYS A 1 229 ? -15.138 8.731 -4.641 1.00 45.16 229 LYS A C 1
ATOM 1779 O O . LYS A 1 229 ? -14.729 9.816 -5.104 1.00 45.16 229 LYS A O 1
#